Protein AF-A0A7W0NBX0-F1 (afdb_monomer_lite)

Radius of gyration: 22.66 Å; chains: 1; bounding box: 50×51×62 Å

Structure (mmCIF, N/CA/C/O backbone):
data_AF-A0A7W0NBX0-F1
#
_entry.id   AF-A0A7W0NBX0-F1
#
loop_
_atom_site.group_PDB
_atom_site.id
_atom_site.type_symbol
_atom_site.label_atom_id
_atom_site.label_alt_id
_atom_site.label_comp_id
_atom_site.label_asym_id
_atom_site.label_entity_id
_atom_site.label_seq_id
_atom_site.pdbx_PDB_ins_code
_atom_site.Cartn_x
_atom_site.Cartn_y
_atom_site.Cartn_z
_atom_site.occupancy
_atom_site.B_iso_or_equiv
_atom_site.auth_seq_id
_atom_site.auth_comp_id
_atom_site.auth_asym_id
_atom_site.auth_atom_id
_atom_site.pdbx_PDB_model_num
ATOM 1 N N . PHE A 1 1 ? 14.759 -29.354 -23.805 1.00 87.62 1 PHE A N 1
ATOM 2 C CA . PHE A 1 1 ? 13.378 -29.493 -23.300 1.00 87.62 1 PHE A CA 1
ATOM 3 C C . PHE A 1 1 ? 13.356 -29.644 -21.780 1.00 87.62 1 PHE A C 1
ATOM 5 O O . PHE A 1 1 ? 12.893 -28.724 -21.128 1.00 87.62 1 PHE A O 1
ATOM 12 N N . ILE A 1 2 ? 13.974 -30.691 -21.209 1.00 95.44 2 ILE A N 1
ATOM 13 C CA . ILE A 1 2 ? 13.990 -30.960 -19.751 1.00 95.44 2 ILE A CA 1
ATOM 14 C C . ILE A 1 2 ? 14.394 -29.740 -18.903 1.00 95.44 2 ILE A C 1
ATOM 16 O O . ILE A 1 2 ? 13.678 -29.385 -17.975 1.00 95.44 2 ILE A O 1
ATOM 20 N N . GLY A 1 3 ? 15.498 -29.061 -19.239 1.00 93.38 3 GLY A N 1
ATOM 21 C CA . GLY A 1 3 ? 15.960 -27.900 -18.464 1.00 93.38 3 GLY A CA 1
ATOM 22 C C . GLY A 1 3 ? 14.954 -26.742 -18.418 1.00 93.38 3 GLY A C 1
ATOM 23 O O . GLY A 1 3 ? 14.726 -26.174 -17.356 1.00 93.38 3 GLY A O 1
ATOM 24 N N . LEU A 1 4 ? 14.296 -26.439 -19.543 1.00 92.88 4 LEU A N 1
ATOM 25 C CA . LEU A 1 4 ? 13.261 -25.400 -19.600 1.00 92.88 4 LEU A CA 1
ATOM 26 C C . LEU A 1 4 ? 12.016 -25.807 -18.809 1.00 92.88 4 LEU A C 1
ATOM 28 O O . LEU A 1 4 ? 11.441 -24.976 -18.120 1.00 92.88 4 LEU A O 1
ATOM 32 N N . THR A 1 5 ? 11.633 -27.085 -18.854 1.00 96.19 5 THR A N 1
ATOM 33 C CA . THR A 1 5 ? 10.516 -27.603 -18.056 1.00 96.19 5 THR A CA 1
ATOM 34 C C . THR A 1 5 ? 10.796 -27.484 -16.558 1.00 96.19 5 THR A C 1
ATOM 36 O O . THR A 1 5 ? 9.936 -27.022 -15.816 1.00 96.19 5 THR A O 1
ATOM 39 N N . LEU A 1 6 ? 12.002 -27.846 -16.106 1.00 94.56 6 LEU A N 1
ATOM 40 C CA . LEU A 1 6 ? 12.392 -27.700 -14.699 1.00 94.56 6 LEU A CA 1
ATOM 41 C C . LEU A 1 6 ? 12.396 -26.231 -14.264 1.00 94.56 6 LEU A C 1
ATOM 43 O O . LEU A 1 6 ? 11.883 -25.911 -13.193 1.00 94.56 6 LEU A O 1
ATOM 47 N N . LEU A 1 7 ? 12.914 -25.337 -15.112 1.00 89.62 7 LEU A N 1
ATOM 48 C CA . LEU A 1 7 ? 12.879 -23.898 -14.865 1.00 89.62 7 LEU A CA 1
ATOM 49 C C . LEU A 1 7 ? 11.437 -23.382 -14.767 1.00 89.62 7 LEU A C 1
ATOM 51 O O . LEU A 1 7 ? 11.115 -22.640 -13.845 1.00 89.62 7 LEU A O 1
ATOM 55 N N . GLN A 1 8 ? 10.557 -23.806 -15.673 1.00 92.12 8 GLN A N 1
ATOM 56 C CA . GLN A 1 8 ? 9.151 -23.417 -15.663 1.00 92.12 8 GLN A CA 1
ATOM 57 C C . GLN A 1 8 ? 8.444 -23.878 -14.386 1.00 92.12 8 GLN A C 1
ATOM 59 O O . GLN A 1 8 ? 7.753 -23.078 -13.764 1.00 92.12 8 GLN A O 1
ATOM 64 N N . VAL A 1 9 ? 8.633 -25.135 -13.968 1.00 94.19 9 VAL A N 1
ATOM 65 C CA . VAL A 1 9 ? 8.055 -25.652 -12.716 1.00 94.19 9 VAL A CA 1
ATOM 66 C C . VAL A 1 9 ? 8.587 -24.876 -11.513 1.00 94.19 9 VAL A C 1
ATOM 68 O O . VAL A 1 9 ? 7.804 -24.497 -10.647 1.00 94.19 9 VAL A O 1
ATOM 71 N N . HIS A 1 10 ? 9.891 -24.587 -11.478 1.00 89.31 10 HIS A N 1
ATOM 72 C CA . HIS A 1 10 ? 10.493 -23.786 -10.415 1.00 89.31 10 HIS A CA 1
ATOM 73 C C . HIS A 1 10 ? 9.856 -22.394 -10.323 1.00 89.31 10 HIS A C 1
ATOM 75 O O . HIS A 1 10 ? 9.417 -21.993 -9.248 1.00 89.31 10 HIS A O 1
ATOM 81 N N . MET A 1 11 ? 9.751 -21.680 -11.448 1.00 89.12 11 MET A N 1
ATOM 82 C CA . MET A 1 11 ? 9.159 -20.339 -11.478 1.00 89.12 11 MET A CA 1
ATOM 83 C C . MET A 1 11 ? 7.669 -20.366 -11.128 1.00 89.12 11 MET A C 1
ATOM 85 O O . MET A 1 11 ? 7.229 -19.588 -10.287 1.00 89.12 11 MET A O 1
ATOM 89 N N . ALA A 1 12 ? 6.905 -21.299 -11.702 1.00 90.75 12 ALA A N 1
ATOM 90 C CA . ALA A 1 12 ? 5.477 -21.438 -11.430 1.00 90.75 12 ALA A CA 1
ATOM 91 C C . ALA A 1 12 ? 5.201 -21.732 -9.949 1.00 90.75 12 ALA A C 1
ATOM 93 O O . ALA A 1 12 ? 4.281 -21.153 -9.371 1.00 90.75 12 ALA A O 1
ATOM 94 N N . TRP A 1 13 ? 6.014 -22.588 -9.322 1.00 91.94 13 TRP A N 1
ATOM 95 C CA . TRP A 1 13 ? 5.884 -22.895 -7.902 1.00 91.94 13 TRP A CA 1
ATOM 96 C C . TRP A 1 13 ? 6.125 -21.662 -7.027 1.00 91.94 13 TRP A C 1
ATOM 98 O O . TRP A 1 13 ? 5.324 -21.379 -6.139 1.00 91.94 13 TRP A O 1
ATOM 108 N N . ARG A 1 14 ? 7.198 -20.901 -7.285 1.00 89.25 14 ARG A N 1
ATOM 109 C CA . ARG A 1 14 ? 7.505 -19.692 -6.504 1.00 89.25 14 ARG A CA 1
ATOM 110 C C . ARG A 1 14 ? 6.386 -18.659 -6.591 1.00 89.25 14 ARG A C 1
ATOM 112 O O . ARG A 1 14 ? 5.881 -18.243 -5.554 1.00 89.25 14 ARG A O 1
ATOM 119 N N . VAL A 1 15 ? 5.969 -18.312 -7.809 1.00 88.31 15 VAL A N 1
ATOM 120 C CA . VAL A 1 15 ? 4.937 -17.288 -8.042 1.00 88.31 15 VAL A CA 1
ATOM 121 C C . VAL A 1 15 ? 3.600 -17.692 -7.433 1.00 88.31 15 VAL A C 1
ATOM 123 O O . VAL A 1 15 ? 2.911 -16.854 -6.869 1.00 88.31 15 VAL A O 1
ATOM 126 N N . SER A 1 16 ? 3.238 -18.973 -7.505 1.00 89.81 16 SER A N 1
ATOM 127 C CA . SER A 1 16 ? 1.924 -19.425 -7.033 1.00 89.81 16 SER A CA 1
ATOM 128 C C . SER A 1 16 ? 1.864 -19.650 -5.521 1.00 89.81 16 SER A C 1
ATOM 130 O O . SER A 1 16 ? 0.803 -19.469 -4.934 1.00 89.81 16 SER A O 1
ATOM 132 N N . TYR A 1 17 ? 2.967 -20.078 -4.891 1.00 89.25 17 TYR A N 1
ATOM 133 C CA . TYR A 1 17 ? 2.936 -20.587 -3.511 1.00 89.25 17 TYR A CA 1
ATOM 134 C C . TYR A 1 17 ? 3.857 -19.870 -2.525 1.00 89.25 17 TYR A C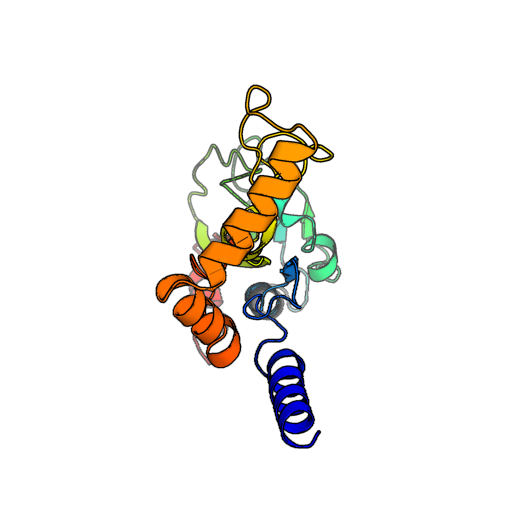 1
ATOM 136 O O . TYR A 1 17 ? 3.618 -19.965 -1.326 1.00 89.25 17 TYR A O 1
ATOM 144 N N . LEU A 1 18 ? 4.919 -19.204 -2.986 1.00 87.81 18 LEU A N 1
ATOM 145 C CA . LEU A 1 18 ? 5.880 -18.541 -2.094 1.00 87.81 18 LEU A CA 1
ATOM 146 C C . LEU A 1 18 ? 5.760 -17.020 -2.122 1.00 87.81 18 LEU A C 1
ATOM 148 O O . LEU A 1 18 ? 5.995 -16.380 -1.105 1.00 87.81 18 LEU A O 1
ATOM 152 N N . GLU A 1 19 ? 5.460 -16.450 -3.288 1.00 85.88 19 GLU A N 1
ATOM 153 C CA . GLU A 1 19 ? 5.568 -15.007 -3.541 1.00 85.88 19 GLU A CA 1
ATOM 154 C C . GLU A 1 19 ? 4.276 -14.415 -4.128 1.00 85.88 19 GLU A C 1
ATOM 156 O O . GLU A 1 19 ? 4.294 -13.286 -4.600 1.00 85.88 19 GLU A O 1
ATOM 161 N N . GLY A 1 20 ? 3.158 -15.151 -4.084 1.00 82.44 20 GLY A N 1
ATOM 162 C CA . GLY A 1 20 ? 1.881 -14.791 -4.724 1.00 82.44 20 GLY A CA 1
ATOM 163 C C . GLY A 1 20 ? 1.207 -13.511 -4.212 1.00 82.44 20 GLY A C 1
ATOM 164 O O . GLY A 1 20 ? 0.271 -13.010 -4.831 1.00 82.44 20 GLY A O 1
ATOM 165 N N . ASP A 1 21 ? 1.681 -12.979 -3.093 1.00 82.38 21 ASP A N 1
ATOM 166 C CA . ASP A 1 21 ? 1.148 -11.826 -2.368 1.00 82.38 21 ASP A CA 1
ATOM 167 C C . ASP A 1 21 ? 2.121 -10.628 -2.332 1.00 82.38 21 ASP A C 1
ATOM 169 O O . ASP A 1 21 ? 1.812 -9.581 -1.760 1.00 82.38 21 ASP A O 1
ATOM 173 N N . THR A 1 22 ? 3.288 -10.740 -2.976 1.00 82.44 22 THR A N 1
ATOM 174 C CA . THR A 1 22 ? 4.276 -9.655 -3.085 1.00 82.44 22 THR A CA 1
ATOM 175 C C . THR A 1 22 ? 4.678 -9.435 -4.541 1.00 82.44 22 THR A C 1
ATOM 177 O O . THR A 1 22 ? 4.810 -10.383 -5.307 1.00 82.44 22 THR A O 1
ATOM 180 N N . ALA A 1 23 ? 4.944 -8.190 -4.947 1.00 83.12 23 ALA A N 1
ATOM 181 C CA . ALA A 1 23 ? 5.358 -7.880 -6.327 1.00 83.12 23 ALA A CA 1
ATOM 182 C C . ALA A 1 23 ? 6.838 -8.223 -6.610 1.00 83.12 23 ALA A C 1
ATOM 184 O O . ALA A 1 23 ? 7.527 -7.488 -7.312 1.00 83.12 23 ALA A O 1
ATOM 185 N N . ARG A 1 24 ? 7.367 -9.308 -6.021 1.00 84.12 24 ARG A N 1
ATOM 186 C CA . ARG A 1 24 ? 8.737 -9.796 -6.281 1.00 84.12 24 ARG A CA 1
ATOM 187 C C . ARG A 1 24 ? 8.870 -10.420 -7.664 1.00 84.12 24 ARG A C 1
ATOM 189 O O . ARG A 1 24 ? 9.947 -10.380 -8.255 1.00 84.12 24 ARG A O 1
ATOM 196 N N . ASP A 1 25 ? 7.783 -10.987 -8.174 1.00 83.94 25 ASP A N 1
ATOM 197 C CA . ASP A 1 25 ? 7.697 -11.472 -9.543 1.00 83.94 25 ASP A CA 1
ATOM 198 C C . ASP A 1 25 ? 6.862 -10.509 -10.394 1.00 83.94 25 ASP A C 1
ATOM 200 O O . ASP A 1 25 ? 5.810 -10.040 -9.967 1.00 83.94 25 ASP A O 1
ATOM 204 N N . MET A 1 26 ? 7.326 -10.236 -11.615 1.00 80.31 26 MET A N 1
ATOM 205 C CA . MET A 1 26 ? 6.683 -9.298 -12.542 1.00 80.31 26 MET A CA 1
ATOM 206 C C . MET A 1 26 ? 5.334 -9.803 -13.076 1.00 80.31 26 MET A C 1
ATOM 208 O O . MET A 1 26 ? 4.606 -9.044 -13.705 1.00 80.31 26 MET A O 1
ATOM 212 N N . LEU A 1 27 ? 4.987 -11.075 -12.849 1.00 83.06 27 LEU A N 1
ATOM 213 C CA . LEU A 1 27 ? 3.642 -11.585 -13.126 1.00 83.06 27 LEU A CA 1
ATOM 214 C C . LEU A 1 27 ? 2.584 -11.043 -12.151 1.00 83.06 27 LEU A C 1
ATOM 216 O O . LEU A 1 27 ? 1.391 -11.147 -12.433 1.00 83.06 27 LEU A O 1
ATOM 220 N N . ILE A 1 28 ? 3.003 -10.481 -11.015 1.00 82.25 28 ILE A N 1
ATOM 221 C CA . ILE A 1 28 ? 2.118 -9.962 -9.974 1.00 82.25 28 ILE A CA 1
ATOM 222 C C . ILE A 1 28 ? 2.123 -8.440 -10.052 1.00 82.25 28 ILE A C 1
ATOM 224 O O . ILE A 1 28 ? 3.037 -7.779 -9.564 1.00 82.25 28 ILE A O 1
ATOM 228 N N . TYR A 1 29 ? 1.065 -7.895 -10.645 1.00 79.25 29 TYR A N 1
ATOM 229 C CA . TYR A 1 29 ? 0.879 -6.458 -10.788 1.00 79.25 29 TYR A CA 1
ATOM 230 C C . TYR A 1 29 ? -0.122 -5.925 -9.768 1.00 79.25 29 TYR A C 1
ATOM 232 O O . TYR A 1 29 ? -1.259 -6.398 -9.706 1.00 79.25 29 TYR A O 1
ATOM 240 N N . ASN A 1 30 ? 0.275 -4.891 -9.023 1.00 78.62 30 ASN A N 1
ATOM 241 C CA . ASN A 1 30 ? -0.629 -4.060 -8.222 1.00 78.62 30 ASN A CA 1
ATOM 242 C C . ASN A 1 30 ? -1.535 -4.853 -7.255 1.00 78.62 30 ASN A C 1
ATOM 244 O O . ASN A 1 30 ? -2.711 -4.525 -7.070 1.00 78.62 30 ASN A O 1
ATOM 248 N N . THR A 1 31 ? -0.996 -5.924 -6.665 1.00 83.06 31 THR A N 1
ATOM 249 C CA . THR A 1 31 ? -1.761 -6.845 -5.815 1.00 83.06 31 THR A CA 1
ATOM 250 C C . THR A 1 31 ? -1.876 -6.327 -4.386 1.00 83.06 31 THR A C 1
ATOM 252 O O . THR A 1 31 ? -0.975 -5.646 -3.890 1.00 83.06 31 THR A O 1
ATOM 255 N N . THR A 1 32 ? -2.974 -6.668 -3.709 1.00 86.88 32 THR A N 1
ATOM 256 C CA . THR A 1 32 ? -3.150 -6.368 -2.283 1.00 86.88 32 THR A CA 1
ATOM 257 C C . THR A 1 32 ? -2.080 -7.078 -1.459 1.00 86.88 32 THR A C 1
ATOM 259 O O . THR A 1 32 ? -1.848 -8.270 -1.633 1.00 86.88 32 THR A O 1
ATOM 262 N N . SER A 1 33 ? -1.431 -6.342 -0.564 1.00 90.50 33 SER A N 1
ATOM 263 C CA . SER A 1 33 ? -0.364 -6.874 0.282 1.00 90.50 33 SER A CA 1
ATOM 264 C C . SER A 1 33 ? -0.895 -7.819 1.385 1.00 90.50 33 SER A C 1
ATOM 266 O O . SER A 1 33 ? -2.077 -7.762 1.756 1.00 90.50 33 SER A O 1
ATOM 268 N N . PRO A 1 34 ? -0.009 -8.616 2.011 1.00 90.81 34 PRO A N 1
ATOM 269 C CA . PRO A 1 34 ? -0.342 -9.391 3.211 1.00 90.81 34 PRO A CA 1
ATOM 270 C C . PRO A 1 34 ? -0.779 -8.506 4.384 1.00 90.81 34 PRO A C 1
ATOM 272 O O . PRO A 1 34 ? -1.642 -8.898 5.169 1.00 90.81 34 PRO A O 1
ATOM 275 N N . ASP A 1 35 ? -0.237 -7.288 4.460 1.00 92.94 35 ASP A N 1
ATOM 276 C CA . ASP A 1 35 ? -0.530 -6.288 5.488 1.00 92.94 35 ASP A CA 1
ATOM 277 C C . ASP A 1 35 ? -2.025 -5.963 5.587 1.00 92.94 35 ASP A C 1
ATOM 279 O O . ASP A 1 35 ? -2.534 -5.777 6.689 1.00 92.94 35 ASP A O 1
ATOM 283 N N . VAL A 1 36 ? -2.750 -5.928 4.463 1.00 93.81 36 VAL A N 1
ATOM 284 C CA . VAL A 1 36 ? -4.207 -5.705 4.473 1.00 93.81 36 VAL A CA 1
ATOM 285 C C . VAL A 1 36 ? -4.935 -6.893 5.097 1.00 93.81 36 VAL A C 1
ATOM 287 O O . VAL A 1 36 ? -5.862 -6.701 5.879 1.00 93.81 36 VAL A O 1
ATOM 290 N N . THR A 1 37 ? -4.508 -8.123 4.804 1.00 92.75 37 THR A N 1
ATOM 291 C CA . THR A 1 37 ? -5.117 -9.326 5.397 1.00 92.75 37 THR A CA 1
ATOM 292 C C . THR A 1 37 ? -4.858 -9.383 6.902 1.00 92.75 37 THR A C 1
ATOM 294 O O . THR A 1 37 ? -5.786 -9.645 7.668 1.00 92.75 37 THR A O 1
ATOM 297 N N . GLN A 1 38 ? -3.630 -9.069 7.330 1.00 94.31 38 GLN A N 1
ATOM 298 C CA . GLN A 1 38 ? -3.281 -8.957 8.746 1.00 94.31 38 GLN A CA 1
ATOM 299 C C . GLN A 1 38 ? -4.117 -7.874 9.434 1.00 94.31 38 GLN A C 1
ATOM 301 O O . GLN A 1 38 ? -4.755 -8.155 10.443 1.00 94.31 38 GLN A O 1
ATOM 306 N N . LEU A 1 39 ? -4.187 -6.668 8.857 1.00 95.81 39 LEU A N 1
ATOM 307 C CA . LEU A 1 39 ? -4.990 -5.574 9.401 1.00 95.81 39 LEU A CA 1
ATOM 308 C C . LEU A 1 39 ? -6.454 -5.991 9.576 1.00 95.81 39 LEU A C 1
ATOM 310 O O . LEU A 1 39 ? -7.054 -5.735 10.613 1.00 95.81 39 LEU A O 1
ATOM 314 N N . MET A 1 40 ? -7.044 -6.661 8.587 1.00 96.50 40 MET A N 1
ATOM 315 C CA . MET A 1 40 ? -8.435 -7.105 8.678 1.00 96.50 40 MET A CA 1
ATOM 316 C C . MET A 1 40 ? -8.664 -8.162 9.764 1.00 96.50 40 MET A C 1
ATOM 318 O O . MET A 1 40 ? -9.733 -8.167 10.380 1.00 96.50 40 MET A O 1
ATOM 322 N N . SER A 1 41 ? -7.679 -9.028 10.015 1.00 96.25 41 SER A N 1
ATOM 323 C CA . SER A 1 41 ? -7.696 -9.957 11.150 1.00 96.25 41 SER A CA 1
ATOM 324 C C . SER A 1 41 ? -7.627 -9.200 12.479 1.00 96.25 41 SER A C 1
ATOM 326 O O . SER A 1 41 ? -8.490 -9.402 13.336 1.00 96.25 41 SER A O 1
ATOM 328 N N . ASP A 1 42 ? -6.668 -8.281 12.618 1.00 96.56 42 ASP A N 1
ATOM 329 C CA . ASP A 1 42 ? -6.453 -7.477 13.828 1.00 96.56 42 ASP A CA 1
ATOM 330 C C . ASP A 1 42 ? -7.704 -6.647 14.166 1.00 96.56 42 ASP A C 1
ATOM 332 O O . ASP A 1 42 ? -8.195 -6.670 15.294 1.00 96.56 42 ASP A O 1
ATOM 336 N N . LEU A 1 43 ? -8.295 -5.974 13.171 1.00 97.12 43 LEU A N 1
ATOM 337 C CA . LEU A 1 43 ? -9.530 -5.198 13.331 1.00 97.12 43 LEU A CA 1
ATOM 338 C C . LEU A 1 43 ? -10.740 -6.078 13.649 1.00 97.12 43 LEU A C 1
ATOM 340 O O . LEU A 1 43 ? -11.625 -5.663 14.398 1.00 97.12 43 LEU A O 1
ATOM 344 N N . GLY A 1 44 ? -10.797 -7.289 13.089 1.00 97.38 44 GLY A N 1
ATOM 345 C CA . GLY A 1 44 ? -11.844 -8.261 13.389 1.00 97.38 44 GLY A CA 1
ATOM 346 C C . GLY A 1 44 ? -11.819 -8.696 14.853 1.00 97.38 44 GLY A C 1
ATOM 347 O O . GLY A 1 44 ? -12.864 -8.692 15.504 1.00 97.38 44 GLY A O 1
ATOM 348 N N . GLN A 1 45 ? -10.632 -9.012 15.376 1.00 97.25 45 GLN A N 1
ATOM 349 C CA . GLN A 1 45 ? -10.443 -9.375 16.782 1.00 97.25 45 GLN A CA 1
ATOM 350 C C . GLN A 1 45 ? -10.695 -8.182 17.706 1.00 97.25 45 GLN A C 1
ATOM 352 O O . GLN A 1 45 ? -11.490 -8.295 18.635 1.00 97.25 45 GLN A O 1
ATOM 357 N N . LEU A 1 46 ? -10.132 -7.009 17.395 1.00 97.25 46 LEU A N 1
ATOM 358 C CA . LEU A 1 46 ? -10.354 -5.787 18.174 1.00 97.25 46 LEU A CA 1
ATOM 359 C C . LEU A 1 46 ? -11.849 -5.457 18.276 1.00 97.25 46 LEU A C 1
ATOM 361 O O . LEU A 1 46 ? -12.355 -5.108 19.341 1.00 97.25 46 LEU A O 1
ATOM 365 N N . SER A 1 47 ? -12.577 -5.593 17.168 1.00 97.69 47 SER A N 1
ATOM 366 C CA . SER A 1 47 ? -14.020 -5.377 17.143 1.00 97.69 47 SER A CA 1
ATOM 367 C C . SER A 1 47 ? -14.776 -6.397 17.993 1.00 97.69 47 SER A C 1
ATOM 369 O O . SER A 1 47 ? -15.711 -6.013 18.701 1.00 97.69 47 SER A O 1
ATOM 371 N N . ALA A 1 48 ? -14.384 -7.672 17.949 1.00 97.00 48 ALA A N 1
ATOM 372 C CA . ALA A 1 48 ? -15.003 -8.720 18.753 1.00 97.00 48 ALA A CA 1
ATOM 373 C C . ALA A 1 48 ? -14.810 -8.470 20.258 1.00 97.00 48 ALA A C 1
ATOM 375 O O . ALA A 1 48 ? -15.785 -8.550 21.001 1.00 97.00 48 ALA A O 1
ATOM 376 N N . GLU A 1 49 ? -13.611 -8.076 20.688 1.00 96.25 49 GLU A N 1
ATOM 377 C CA . GLU A 1 49 ? -13.313 -7.769 22.095 1.00 96.25 49 GLU A CA 1
ATOM 378 C C . GLU A 1 49 ? -14.063 -6.523 22.597 1.00 96.25 49 GLU A C 1
ATOM 380 O O . GLU A 1 49 ? -14.600 -6.509 23.703 1.00 96.25 49 GLU A O 1
ATOM 385 N N . LEU A 1 50 ? -14.159 -5.471 21.775 1.00 96.06 50 LEU A N 1
ATOM 386 C CA . LEU A 1 50 ? -14.788 -4.208 22.186 1.00 96.06 50 LEU A CA 1
ATOM 387 C C . LEU A 1 50 ? -16.314 -4.203 22.063 1.00 96.06 50 LEU A C 1
ATOM 389 O O . LEU A 1 50 ? -16.992 -3.474 22.787 1.00 96.06 50 LEU A O 1
ATOM 393 N N . THR A 1 51 ? -16.865 -4.950 21.106 1.00 96.12 51 THR A N 1
ATOM 394 C CA . THR A 1 51 ? -18.287 -4.842 20.733 1.00 96.12 51 THR A CA 1
ATOM 395 C C . THR A 1 51 ? -19.034 -6.171 20.700 1.00 96.12 51 THR A C 1
ATOM 397 O O . THR A 1 51 ? -20.251 -6.173 20.527 1.00 96.12 51 THR A O 1
ATOM 400 N N . GLY A 1 52 ? -18.340 -7.304 20.847 1.00 94.38 52 GLY A N 1
ATOM 401 C CA . GLY A 1 52 ? -18.922 -8.641 20.704 1.00 94.38 52 GLY A CA 1
ATOM 402 C C . GLY A 1 52 ? -19.234 -9.047 19.256 1.00 94.38 52 GLY A C 1
ATOM 403 O O . GLY A 1 52 ? -19.864 -10.079 19.037 1.00 94.38 52 GLY A O 1
ATOM 404 N N . GLY A 1 53 ? -18.826 -8.253 18.259 1.00 94.88 53 GLY A N 1
ATOM 405 C CA . GLY A 1 53 ? -19.126 -8.483 16.841 1.00 94.88 53 GLY A CA 1
ATOM 406 C C . GLY A 1 53 ? -18.320 -7.575 15.909 1.00 94.88 53 GLY A C 1
ATOM 407 O O . GLY A 1 53 ? -17.254 -7.099 16.283 1.00 94.88 53 GLY A O 1
ATOM 408 N N . LYS A 1 54 ? -18.813 -7.310 14.690 1.00 96.00 54 LYS A N 1
ATOM 409 C CA . LYS A 1 54 ? -18.184 -6.402 13.699 1.00 96.00 54 LYS A CA 1
ATOM 410 C C . LYS A 1 54 ? -18.765 -4.979 13.754 1.00 96.00 54 LYS A C 1
ATOM 412 O O . LYS A 1 54 ? -19.089 -4.377 12.733 1.00 96.00 54 LYS A O 1
ATOM 417 N N . GLU A 1 55 ? -18.929 -4.457 14.966 1.00 96.69 55 GLU A N 1
ATOM 418 C CA . GLU A 1 55 ? -19.547 -3.154 15.230 1.00 96.69 55 GLU A CA 1
ATOM 419 C C . GLU A 1 55 ? -18.515 -2.064 15.575 1.00 96.69 55 GLU A C 1
ATOM 421 O O . GLU A 1 55 ? -18.902 -0.970 15.979 1.00 96.69 55 GLU A O 1
ATOM 426 N N . LEU A 1 56 ? -17.209 -2.328 15.448 1.00 96.00 56 LEU A N 1
ATOM 427 C CA . LEU A 1 56 ? -16.178 -1.303 15.608 1.00 96.00 56 LEU A CA 1
ATOM 428 C C . LEU A 1 56 ? -16.350 -0.205 14.554 1.00 96.00 56 LEU A C 1
ATOM 430 O O . LEU A 1 56 ? -16.474 -0.483 13.359 1.00 96.00 56 LEU A O 1
ATOM 434 N N . GLU A 1 57 ? -16.337 1.049 14.997 1.00 94.69 57 GLU A N 1
ATOM 435 C CA . GLU A 1 57 ? -16.319 2.180 14.081 1.00 94.69 57 GLU A CA 1
ATOM 436 C C . GLU A 1 57 ? -14.922 2.332 13.471 1.00 94.69 57 GLU A C 1
ATOM 438 O O . GLU A 1 57 ? -13.927 2.473 14.182 1.00 94.69 57 GLU A O 1
ATOM 443 N N . ILE A 1 58 ? -14.866 2.279 12.140 1.00 94.31 58 ILE A N 1
ATOM 444 C CA . ILE A 1 58 ? -13.629 2.365 11.361 1.00 94.31 58 ILE A CA 1
ATOM 445 C C . ILE A 1 58 ? -13.836 3.404 10.274 1.00 94.31 58 ILE A C 1
ATOM 447 O O . ILE A 1 58 ? -14.732 3.266 9.433 1.00 94.31 58 ILE A O 1
ATOM 451 N N . MET A 1 59 ? -12.998 4.433 10.274 1.00 91.44 59 MET A N 1
ATOM 452 C CA . MET A 1 59 ? -13.034 5.468 9.248 1.00 91.44 59 MET A CA 1
ATOM 453 C C . MET A 1 59 ? -11.958 5.240 8.197 1.00 91.44 59 MET A C 1
ATOM 455 O O . MET A 1 59 ? -10.862 4.813 8.539 1.00 91.44 59 MET A O 1
ATOM 459 N N . TYR A 1 60 ? -12.253 5.528 6.930 1.00 90.75 60 TYR A N 1
ATOM 460 C CA . TYR A 1 60 ? -11.271 5.435 5.847 1.00 90.75 60 TYR A CA 1
ATOM 461 C C . TYR A 1 60 ? -11.443 6.534 4.793 1.00 90.75 60 TYR A C 1
ATOM 463 O O . TYR A 1 60 ? -12.562 7.000 4.544 1.00 90.75 60 TYR A O 1
ATOM 471 N N . ASP A 1 61 ? -10.326 6.952 4.198 1.00 87.31 61 ASP A N 1
ATOM 472 C CA . ASP A 1 61 ? -10.258 8.084 3.269 1.00 87.31 61 ASP A CA 1
ATOM 473 C C . ASP A 1 61 ? -10.504 7.707 1.792 1.00 87.31 61 ASP A C 1
ATOM 475 O O . ASP A 1 61 ? -10.741 6.551 1.432 1.00 87.31 61 ASP A O 1
ATOM 479 N N . SER A 1 62 ? -10.438 8.703 0.904 1.00 84.94 62 SER A N 1
ATOM 480 C CA . SER A 1 62 ? -10.538 8.528 -0.553 1.00 84.94 62 SER A CA 1
ATOM 481 C C . SER A 1 62 ? -9.389 7.726 -1.163 1.00 84.94 62 SER A C 1
ATOM 483 O O . SER A 1 62 ? -9.656 6.902 -2.040 1.00 84.94 62 SER A O 1
ATOM 485 N N . CYS A 1 63 ? -8.154 7.883 -0.685 1.00 84.06 63 CYS A N 1
ATOM 486 C CA . CYS A 1 63 ? -6.989 7.158 -1.208 1.00 84.06 63 CYS A CA 1
ATOM 487 C C . CYS A 1 63 ? -6.984 5.669 -0.847 1.00 84.06 63 CYS A C 1
ATOM 489 O O . CYS A 1 63 ? -6.457 4.849 -1.593 1.00 84.06 63 CYS A O 1
ATOM 491 N N . THR A 1 64 ? -7.582 5.306 0.285 1.00 87.94 64 THR A N 1
ATOM 492 C CA . THR A 1 64 ? -7.686 3.919 0.759 1.00 87.94 64 THR A CA 1
ATOM 493 C C . THR A 1 64 ? -9.061 3.305 0.484 1.00 87.94 64 THR A C 1
ATOM 495 O O . THR A 1 64 ? -9.252 2.105 0.689 1.00 87.94 64 THR A O 1
ATOM 498 N N . SER A 1 65 ? -10.010 4.096 -0.038 1.00 89.06 65 SER A N 1
ATOM 499 C CA . SER A 1 65 ? -11.400 3.699 -0.312 1.00 89.06 65 SER A CA 1
ATOM 500 C C . SER A 1 65 ? -11.525 2.367 -1.044 1.00 89.06 65 SER A C 1
ATOM 502 O O . SER A 1 65 ? -12.314 1.511 -0.641 1.00 89.06 65 SER A O 1
ATOM 504 N N . TRP A 1 66 ? -10.703 2.145 -2.067 1.00 88.19 66 TRP A N 1
ATOM 505 C CA . TRP A 1 66 ? -10.487 0.826 -2.636 1.00 88.19 66 TRP A CA 1
ATOM 506 C C . TRP A 1 66 ? -9.102 0.316 -2.215 1.00 88.19 66 TRP A C 1
ATOM 508 O O . TRP A 1 66 ? -8.110 0.991 -2.481 1.00 88.19 66 TRP A O 1
ATOM 518 N N . PRO A 1 67 ? -8.996 -0.863 -1.577 1.00 90.88 67 PRO A N 1
ATOM 519 C CA . PRO A 1 67 ? -10.024 -1.893 -1.441 1.00 90.88 67 PRO A CA 1
ATOM 520 C C . PRO A 1 67 ? -10.816 -1.856 -0.116 1.00 90.88 67 PRO A C 1
ATOM 522 O O . PRO A 1 67 ? -11.596 -2.779 0.134 1.00 90.88 67 PRO A O 1
ATOM 525 N N . MET A 1 68 ? -10.652 -0.840 0.744 1.00 93.31 68 MET A N 1
ATOM 526 C CA . MET A 1 68 ? -11.241 -0.847 2.099 1.00 93.31 68 MET A CA 1
ATOM 527 C C . MET A 1 68 ? -12.770 -0.946 2.109 1.00 93.31 68 MET A C 1
ATOM 529 O O . MET A 1 68 ? -13.331 -1.622 2.968 1.00 93.31 68 MET A O 1
ATOM 533 N N . GLN A 1 69 ? -13.456 -0.401 1.103 1.00 93.19 69 GLN A N 1
ATOM 534 C CA . GLN A 1 69 ? -14.896 -0.581 0.895 1.00 93.19 69 GLN A CA 1
ATOM 535 C C . GLN A 1 69 ? -15.309 -2.065 0.880 1.00 93.19 69 GLN A C 1
ATOM 537 O O . GLN A 1 69 ? -16.358 -2.430 1.417 1.00 93.19 69 GLN A O 1
ATOM 542 N N . TRP A 1 70 ? -14.501 -2.922 0.247 1.00 94.69 70 TRP A N 1
ATOM 543 C CA . TRP A 1 70 ? -14.768 -4.353 0.141 1.00 94.69 70 TRP A CA 1
ATOM 544 C C . TRP A 1 70 ? -14.379 -5.098 1.415 1.00 94.69 70 TRP A C 1
ATOM 546 O O . TRP A 1 70 ? -15.179 -5.885 1.922 1.00 94.69 70 TRP A O 1
ATOM 556 N N . TYR A 1 71 ? -13.183 -4.836 1.944 1.00 95.75 71 TYR A N 1
ATOM 557 C CA . TYR A 1 71 ? -12.672 -5.529 3.127 1.00 95.75 71 TYR A CA 1
ATOM 558 C C . TYR A 1 71 ? -13.467 -5.190 4.394 1.00 95.75 71 TYR A C 1
ATOM 560 O O . TYR A 1 71 ? -13.788 -6.077 5.182 1.00 95.75 71 TYR A O 1
ATOM 568 N N . LEU A 1 72 ? -13.899 -3.937 4.547 1.00 96.75 72 LEU A N 1
ATOM 569 C CA . LEU A 1 72 ? -14.731 -3.495 5.666 1.00 96.75 72 LEU A CA 1
ATOM 570 C C . LEU A 1 72 ? -16.231 -3.774 5.442 1.00 96.75 72 LEU A C 1
ATOM 572 O O . LEU A 1 72 ? -17.067 -3.297 6.210 1.00 96.75 72 LEU A O 1
ATOM 576 N N . ARG A 1 73 ? -16.633 -4.521 4.399 1.00 96.19 73 ARG A N 1
ATOM 577 C CA . ARG A 1 73 ? -18.056 -4.716 4.044 1.00 96.19 73 ARG A CA 1
ATOM 578 C C . ARG A 1 73 ? -18.903 -5.229 5.208 1.00 96.19 73 ARG A C 1
ATOM 580 O O . ARG A 1 73 ? -20.018 -4.739 5.370 1.00 96.19 73 ARG A O 1
ATOM 587 N N . ASP A 1 74 ? -18.353 -6.115 6.031 1.00 96.69 74 ASP A N 1
ATOM 588 C CA . ASP A 1 74 ? -19.068 -6.705 7.167 1.00 96.69 74 ASP A CA 1
ATOM 589 C C . ASP A 1 74 ? -19.049 -5.835 8.435 1.00 96.69 74 ASP A C 1
ATOM 591 O O . ASP A 1 74 ? -19.732 -6.163 9.399 1.00 96.69 74 ASP A O 1
ATOM 595 N N . PHE A 1 75 ? -18.274 -4.745 8.458 1.00 97.38 75 PHE A N 1
ATOM 596 C CA . PHE A 1 75 ? -18.312 -3.775 9.550 1.00 97.38 75 PHE A CA 1
ATOM 597 C C . PHE A 1 75 ? -19.499 -2.836 9.345 1.00 97.38 75 PHE A C 1
ATOM 599 O O . PHE A 1 75 ? -19.564 -2.092 8.356 1.00 97.38 75 PHE A O 1
ATOM 606 N N . SER A 1 76 ? -20.453 -2.883 10.269 1.00 95.06 76 SER A N 1
ATOM 607 C CA . SER A 1 76 ? -21.704 -2.116 10.205 1.00 95.06 76 SER A CA 1
ATOM 608 C C . SER A 1 76 ? -21.474 -0.612 10.385 1.00 95.06 76 SER A C 1
ATOM 610 O O . SER A 1 76 ? -22.145 0.196 9.746 1.00 95.06 76 SER A O 1
ATOM 612 N N . ARG A 1 77 ? -20.483 -0.241 11.208 1.00 94.75 77 ARG A N 1
ATOM 613 C CA . ARG A 1 77 ? -20.129 1.140 11.565 1.00 94.75 77 ARG A CA 1
ATOM 614 C C . ARG A 1 77 ? -18.916 1.683 10.802 1.00 94.75 77 ARG A C 1
ATOM 616 O O . ARG A 1 77 ? -18.286 2.639 11.246 1.00 94.75 77 ARG A O 1
ATOM 623 N N . LYS A 1 78 ? -18.583 1.116 9.634 1.00 92.88 78 LYS A N 1
ATOM 624 C CA . LYS A 1 78 ? -17.565 1.711 8.750 1.00 92.88 78 LYS A CA 1
ATOM 625 C C . LYS A 1 78 ? -18.034 3.072 8.224 1.00 92.88 78 LYS A C 1
ATOM 627 O O . LYS A 1 78 ? -19.207 3.230 7.882 1.00 92.88 78 LYS A O 1
ATOM 632 N N . ARG A 1 79 ? -17.122 4.031 8.069 1.00 90.56 79 ARG A N 1
ATOM 633 C CA . ARG A 1 79 ? -17.443 5.364 7.543 1.00 90.56 79 ARG A CA 1
ATOM 634 C C . ARG A 1 79 ? -16.389 5.842 6.551 1.00 90.56 79 ARG A C 1
ATOM 636 O O . ARG A 1 79 ? -15.218 5.981 6.883 1.00 90.56 79 ARG A O 1
ATOM 643 N N . PHE A 1 80 ? -16.835 6.134 5.337 1.00 88.69 80 PHE A N 1
ATOM 644 C CA . PHE A 1 80 ? -16.020 6.810 4.337 1.00 88.69 80 PHE A CA 1
ATOM 645 C C . PHE A 1 80 ? -15.949 8.313 4.629 1.00 88.69 80 PHE A C 1
ATOM 647 O O . PHE A 1 80 ? -16.970 8.920 4.965 1.00 88.69 80 PHE A O 1
ATOM 654 N N . PHE A 1 81 ? -14.784 8.928 4.433 1.00 82.56 81 PHE A N 1
ATOM 655 C CA . PHE A 1 81 ? -14.644 10.381 4.407 1.00 82.56 81 PHE A CA 1
ATOM 656 C C . PHE A 1 81 ? -13.795 10.836 3.216 1.00 82.56 81 PHE A C 1
ATOM 658 O O . PHE A 1 81 ? -12.770 10.249 2.891 1.00 82.56 81 PHE A O 1
ATOM 665 N N . ALA A 1 82 ? -14.209 11.922 2.561 1.00 75.88 82 ALA A N 1
ATOM 666 C CA . ALA A 1 82 ? -13.435 12.513 1.466 1.00 75.88 82 ALA A CA 1
ATOM 667 C C . ALA A 1 82 ? -12.302 13.427 1.972 1.00 75.88 82 ALA A C 1
ATOM 669 O O . ALA A 1 82 ? -11.297 13.600 1.293 1.00 75.88 82 ALA A O 1
ATOM 670 N N . SER A 1 83 ? -12.476 14.026 3.154 1.00 70.38 83 SER A N 1
ATOM 671 C CA . SER A 1 83 ? -11.494 14.873 3.835 1.00 70.38 83 SER A CA 1
ATOM 672 C C . SER A 1 83 ? -11.843 14.951 5.327 1.00 70.38 83 SER A C 1
ATOM 674 O O . SER A 1 83 ? -13.026 15.021 5.671 1.00 70.38 83 SER A O 1
ATOM 676 N N . LEU A 1 84 ? -10.839 14.935 6.212 1.00 63.53 84 LEU A N 1
ATOM 677 C CA . LEU A 1 84 ? -11.016 15.287 7.625 1.00 63.53 84 LEU A CA 1
ATOM 678 C C . LEU A 1 84 ? -11.062 16.822 7.712 1.00 63.53 84 LEU A C 1
ATOM 680 O O . LEU A 1 84 ? -10.024 17.467 7.805 1.00 63.53 84 LEU A O 1
ATOM 684 N N . GLY A 1 85 ? -12.259 17.407 7.608 1.00 60.44 85 GLY A N 1
ATOM 685 C CA . GLY A 1 85 ? -12.439 18.865 7.604 1.00 60.44 85 GLY A CA 1
ATOM 686 C C . GLY A 1 85 ? -11.877 19.575 8.847 1.00 60.44 85 GLY A C 1
ATOM 687 O O . GLY A 1 85 ? -11.140 20.538 8.676 1.00 60.44 85 GLY A O 1
ATOM 688 N N . ASP A 1 86 ? -12.172 19.079 10.063 1.00 49.44 86 ASP A N 1
ATOM 689 C CA . ASP A 1 86 ? -11.906 19.784 11.341 1.00 49.44 86 ASP A CA 1
ATOM 690 C C . ASP A 1 86 ? -11.401 18.889 12.507 1.00 49.44 86 ASP A C 1
ATOM 692 O O . ASP A 1 86 ? -11.534 19.247 13.676 1.00 49.44 86 ASP A O 1
ATOM 696 N N . GLY A 1 87 ? -10.789 17.732 12.232 1.00 52.25 87 GLY A N 1
ATOM 697 C CA . GLY A 1 87 ? -10.083 16.947 13.263 1.00 52.25 87 GLY A CA 1
ATOM 698 C C . GLY A 1 87 ? -10.492 15.475 13.369 1.00 52.25 87 GLY A C 1
ATOM 699 O O . GLY A 1 87 ? -11.374 15.021 12.633 1.00 52.25 87 GLY A O 1
ATOM 700 N N . PRO A 1 88 ? -9.801 14.703 14.232 1.00 55.03 88 PRO A N 1
ATOM 701 C CA . PRO A 1 88 ? -10.001 13.268 14.344 1.00 55.03 88 PRO A CA 1
ATOM 702 C C . PRO A 1 88 ? -11.442 12.970 14.751 1.00 55.03 88 PRO A C 1
ATOM 704 O O . PRO A 1 88 ? -11.965 13.511 15.722 1.00 55.03 88 PRO A O 1
ATOM 707 N N . SER A 1 89 ? -12.086 12.067 14.022 1.00 62.91 89 SER A N 1
ATOM 708 C CA . SER A 1 89 ? -13.254 11.371 14.545 1.00 62.91 89 SER A CA 1
ATOM 709 C C . SER A 1 89 ? -12.893 10.713 15.873 1.00 62.91 89 SER A C 1
ATOM 711 O O . SER A 1 89 ? -11.803 10.164 15.973 1.00 62.91 89 SER A O 1
ATOM 713 N N . ASP A 1 90 ? -13.800 10.648 16.846 1.00 79.88 90 ASP A N 1
ATOM 714 C CA . ASP A 1 90 ? -13.677 9.756 18.022 1.00 79.88 90 ASP A CA 1
ATOM 715 C C . ASP A 1 90 ? -13.778 8.255 17.638 1.00 79.88 90 ASP A C 1
ATOM 717 O O . ASP A 1 90 ? -14.157 7.391 18.425 1.00 79.88 90 ASP A O 1
ATOM 721 N N . ALA A 1 91 ? -13.486 7.933 16.377 1.00 89.69 91 ALA A N 1
ATOM 722 C CA . ALA A 1 91 ? -13.502 6.585 15.859 1.00 89.69 91 ALA A CA 1
ATOM 723 C C . ALA A 1 91 ? -12.286 5.824 16.403 1.00 89.69 91 ALA A C 1
ATOM 725 O O . ALA A 1 91 ? -11.163 6.282 16.219 1.00 89.69 91 ALA A O 1
ATOM 726 N N . PRO A 1 92 ? -12.471 4.630 16.983 1.00 93.44 92 PRO A N 1
ATOM 727 C CA . PRO A 1 92 ? -11.385 3.770 17.452 1.00 93.44 92 PRO A CA 1
ATOM 728 C C . PRO A 1 92 ? -10.215 3.605 16.474 1.00 93.44 92 PRO A C 1
ATOM 730 O O . PRO A 1 92 ? -9.059 3.533 16.899 1.00 93.44 92 PRO A O 1
ATOM 733 N N . VAL A 1 93 ? -10.525 3.534 15.173 1.00 94.06 93 VAL A N 1
ATOM 734 C CA . VAL A 1 93 ? -9.549 3.336 14.102 1.00 94.06 93 VAL A CA 1
ATOM 735 C C . VAL A 1 93 ? -9.846 4.252 12.915 1.00 94.06 93 VAL A C 1
ATOM 737 O O . VAL A 1 93 ? -10.979 4.319 12.430 1.00 94.06 93 VAL A O 1
ATOM 740 N N . VAL A 1 94 ? -8.801 4.900 12.397 1.00 91.00 94 VAL A N 1
ATOM 741 C CA . VAL A 1 94 ? -8.839 5.679 11.151 1.00 91.00 94 VAL A CA 1
ATOM 742 C C . VAL A 1 94 ? -7.780 5.151 10.185 1.00 91.00 94 VAL A C 1
ATOM 744 O O . VAL A 1 94 ? -6.639 4.936 10.568 1.00 91.00 94 VAL A O 1
ATOM 747 N N . ILE A 1 95 ? -8.140 4.946 8.924 1.00 91.50 95 ILE A N 1
ATOM 748 C CA . ILE A 1 95 ? -7.273 4.450 7.854 1.00 91.50 95 ILE A CA 1
ATOM 749 C C . ILE A 1 95 ? -7.128 5.566 6.816 1.00 91.50 95 ILE A C 1
ATOM 751 O O . ILE A 1 95 ? -8.122 6.033 6.265 1.00 91.50 95 ILE A O 1
ATOM 755 N N . ALA A 1 96 ? -5.913 6.030 6.547 1.00 88.06 96 ALA A N 1
ATOM 756 C CA . ALA A 1 96 ? -5.707 7.128 5.606 1.00 88.06 96 ALA A CA 1
ATOM 757 C C . ALA A 1 96 ? -4.351 7.055 4.908 1.00 88.06 96 ALA A C 1
ATOM 759 O O . ALA A 1 96 ? -3.410 6.454 5.422 1.00 88.06 96 ALA A O 1
ATOM 760 N N . ASN A 1 97 ? -4.230 7.721 3.761 1.00 84.88 97 ASN A N 1
ATOM 761 C CA . ASN A 1 97 ? -2.935 8.005 3.155 1.00 84.88 97 ASN A CA 1
ATOM 762 C C . ASN A 1 97 ? -2.618 9.507 3.255 1.00 84.88 97 ASN A C 1
ATOM 764 O O . ASN A 1 97 ? -3.158 10.329 2.506 1.00 84.88 97 ASN A O 1
ATOM 768 N N . GLU A 1 98 ? -1.712 9.854 4.174 1.00 68.56 98 GLU A N 1
ATOM 769 C CA . GLU A 1 98 ? -1.273 11.238 4.399 1.00 68.56 98 GLU A CA 1
ATOM 770 C C . GLU A 1 98 ? -0.532 11.847 3.210 1.00 68.56 98 GLU A C 1
ATOM 772 O O . GLU A 1 98 ? -0.619 13.053 2.997 1.00 68.56 98 GLU A O 1
ATOM 777 N N . SER A 1 99 ? 0.203 11.049 2.428 1.00 66.19 99 SER A N 1
ATOM 778 C CA . SER A 1 99 ? 1.045 11.600 1.364 1.00 66.19 99 SER A CA 1
ATOM 779 C C . SER A 1 99 ? 0.257 12.005 0.119 1.00 66.19 99 SER A C 1
ATOM 781 O O . SER A 1 99 ? 0.774 12.774 -0.687 1.00 66.19 99 SER A O 1
ATOM 783 N N . GLU A 1 100 ? -0.964 11.488 -0.062 1.00 62.88 100 GLU A N 1
ATOM 784 C CA . GLU A 1 100 ? -1.707 11.641 -1.320 1.00 62.88 100 GLU A CA 1
ATOM 785 C C . GLU A 1 100 ? -3.101 12.270 -1.198 1.00 62.88 100 GLU A C 1
ATOM 787 O O . GLU A 1 100 ? -3.441 13.107 -2.033 1.00 62.88 100 GLU A O 1
ATOM 792 N N . CYS A 1 101 ? -3.918 11.910 -0.199 1.00 60.22 101 CYS A N 1
ATOM 793 C CA . CYS A 1 101 ? -5.319 12.370 -0.153 1.00 60.22 101 CYS A CA 1
ATOM 794 C C . CYS A 1 101 ? -5.692 13.138 1.102 1.00 60.22 101 CYS A C 1
ATOM 796 O O . CYS A 1 101 ? -6.569 14.005 1.052 1.00 60.22 101 CYS A O 1
ATOM 798 N N . ALA A 1 102 ? -5.068 12.837 2.234 1.00 56.72 102 ALA A N 1
ATOM 799 C CA . ALA A 1 102 ? -5.416 13.507 3.462 1.00 56.72 102 ALA A CA 1
ATOM 800 C C . ALA A 1 102 ? -4.482 14.695 3.668 1.00 56.72 102 ALA A C 1
ATOM 802 O O . ALA A 1 102 ? -3.370 14.559 4.169 1.00 56.72 102 ALA A O 1
ATOM 803 N N . SER A 1 103 ? -4.994 15.903 3.428 1.00 54.97 103 SER A N 1
ATOM 804 C CA . SER A 1 103 ? -4.600 17.018 4.280 1.00 54.97 103 SER A CA 1
ATOM 805 C C . SER A 1 103 ? -5.136 16.729 5.689 1.00 54.97 103 SER A C 1
ATOM 807 O O . SER A 1 103 ? -6.097 17.356 6.134 1.00 54.97 103 SER A O 1
ATOM 809 N N . LEU A 1 104 ? -4.539 15.750 6.377 1.00 61.38 104 LEU A N 1
ATOM 810 C CA . LEU A 1 104 ? -4.594 15.551 7.823 1.00 61.38 104 LEU A CA 1
ATOM 811 C C . LEU A 1 104 ? -3.854 16.750 8.439 1.00 61.38 104 LEU A C 1
ATOM 813 O O . LEU A 1 104 ? -2.766 16.664 8.986 1.00 61.38 104 LEU A O 1
ATOM 817 N N . LYS A 1 105 ? -4.418 17.944 8.217 1.00 49.34 105 LYS A N 1
ATOM 818 C CA . LYS A 1 105 ? -3.850 19.247 8.581 1.00 49.34 105 LYS A CA 1
ATOM 819 C C . LYS A 1 105 ? -3.807 19.441 10.097 1.00 49.34 105 LYS A C 1
ATOM 821 O O . LYS A 1 105 ? -3.146 20.364 10.559 1.00 49.34 105 LYS A O 1
ATOM 826 N N . ALA A 1 106 ? -4.500 18.585 10.843 1.00 51.84 106 ALA A N 1
ATOM 827 C CA . ALA A 1 106 ? -4.493 18.528 12.290 1.00 51.84 106 ALA A CA 1
ATOM 828 C C . ALA A 1 106 ? -3.876 17.195 12.723 1.00 51.84 106 ALA A C 1
ATOM 830 O O . ALA A 1 106 ? -4.308 16.134 12.269 1.00 51.84 106 ALA A O 1
ATOM 831 N N . SER A 1 107 ? -2.871 17.276 13.592 1.00 56.09 107 SER A N 1
ATOM 832 C CA . SER A 1 107 ? -2.316 16.155 14.344 1.00 56.09 107 SER A CA 1
ATOM 833 C C . SER A 1 107 ? -3.452 15.253 14.837 1.00 56.09 107 SER A C 1
ATOM 835 O O . SER A 1 107 ? -4.388 15.731 15.479 1.00 56.09 107 SER A O 1
ATOM 837 N N . MET A 1 108 ? -3.396 13.947 14.549 1.00 74.81 108 MET A N 1
ATOM 838 C CA . MET A 1 108 ? -4.272 12.970 15.209 1.00 74.81 108 MET A CA 1
ATOM 839 C C . MET A 1 108 ? -3.827 12.812 16.671 1.00 74.81 108 MET A C 1
ATOM 841 O O . MET A 1 108 ? -3.302 11.779 17.079 1.00 74.81 108 MET A O 1
ATOM 845 N N . GLU A 1 109 ? -3.961 13.877 17.461 1.00 79.62 109 GLU A N 1
ATOM 846 C CA . GLU A 1 109 ? -3.664 13.865 18.887 1.00 79.62 109 GLU A CA 1
ATOM 847 C C . GLU A 1 109 ? -4.532 12.811 19.568 1.00 79.62 109 GLU A C 1
ATOM 849 O O . GLU A 1 109 ? -5.737 12.726 19.337 1.00 79.62 109 GLU A O 1
ATOM 854 N N . GLY A 1 110 ? -3.902 11.964 20.379 1.00 87.19 110 GLY A N 1
ATOM 855 C CA . GLY A 1 110 ? -4.580 10.810 20.963 1.00 87.19 110 GLY A CA 1
ATOM 856 C C . GLY A 1 110 ? -4.611 9.569 20.068 1.00 87.19 110 GLY A C 1
ATOM 857 O O . GLY A 1 110 ? -5.199 8.578 20.489 1.00 87.19 110 GLY A O 1
ATOM 858 N N . TYR A 1 111 ? -3.957 9.577 18.902 1.00 90.06 111 TYR A N 1
ATOM 859 C CA . TYR A 1 111 ? -3.762 8.393 18.065 1.00 90.06 111 TYR A CA 1
ATOM 860 C C . TYR A 1 111 ? -2.284 8.060 17.884 1.00 90.06 111 TYR A C 1
ATOM 862 O O . TYR A 1 111 ? -1.419 8.937 17.869 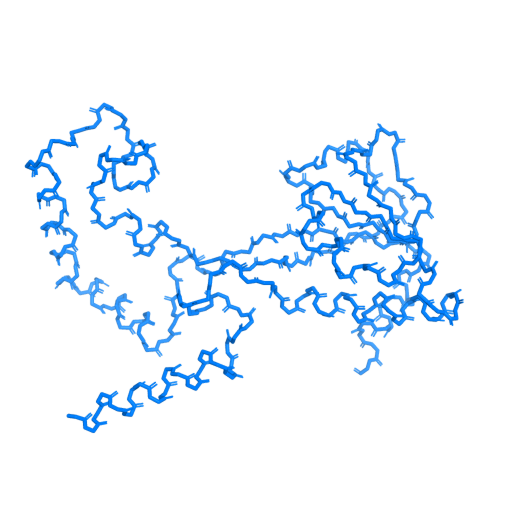1.00 90.06 111 TYR A O 1
ATOM 870 N N . THR A 1 112 ? -2.011 6.775 17.684 1.00 91.62 112 THR A N 1
ATOM 871 C CA . THR A 1 112 ? -0.696 6.270 17.298 1.00 91.62 112 THR A CA 1
ATOM 872 C C . THR A 1 112 ? -0.749 5.786 15.847 1.00 91.62 112 THR A C 1
ATOM 874 O O . THR A 1 112 ? -1.543 4.888 15.548 1.00 91.62 112 THR A O 1
ATOM 877 N N . PRO A 1 113 ? 0.064 6.364 14.939 1.00 90.44 113 PRO A N 1
ATOM 878 C CA . PRO A 1 113 ? 0.131 5.930 13.551 1.00 90.44 113 PRO A CA 1
ATOM 879 C C . PRO A 1 113 ? 0.900 4.617 13.421 1.00 90.44 113 PRO A C 1
ATOM 881 O O . PRO A 1 113 ? 1.943 4.412 14.044 1.00 90.44 113 PRO A O 1
ATOM 884 N N . GLN A 1 114 ? 0.417 3.754 12.539 1.00 90.62 114 GLN A N 1
ATOM 885 C CA . GLN A 1 114 ? 1.105 2.549 12.107 1.00 90.62 114 GLN A CA 1
ATOM 886 C C . GLN A 1 114 ? 1.062 2.466 10.585 1.00 90.62 114 GLN A C 1
ATOM 888 O O . GLN A 1 114 ? -0.013 2.510 9.988 1.00 90.62 114 GLN A O 1
ATOM 893 N N . THR A 1 115 ? 2.226 2.362 9.949 1.00 91.12 115 THR A N 1
ATOM 894 C CA . THR A 1 115 ? 2.325 2.273 8.489 1.00 91.12 115 THR A CA 1
ATOM 895 C C . THR A 1 115 ? 2.183 0.829 8.031 1.00 91.12 115 THR A C 1
ATOM 897 O O . THR A 1 115 ? 2.867 -0.062 8.530 1.00 91.12 115 THR A O 1
ATOM 900 N N . TYR A 1 116 ? 1.325 0.634 7.039 1.00 91.81 116 TYR A N 1
ATOM 901 C CA . TYR A 1 116 ? 1.095 -0.617 6.333 1.00 91.81 116 TYR A CA 1
ATOM 902 C C . TYR A 1 116 ? 1.315 -0.382 4.845 1.00 91.81 116 TYR A C 1
ATOM 904 O O . TYR A 1 116 ? 1.208 0.741 4.349 1.00 91.81 116 TYR A O 1
ATOM 912 N N . ILE A 1 117 ? 1.578 -1.444 4.101 1.00 91.38 117 ILE A N 1
ATOM 913 C CA . ILE A 1 117 ? 1.577 -1.396 2.642 1.00 91.38 117 ILE A CA 1
ATOM 914 C C . ILE A 1 117 ? 0.200 -1.818 2.158 1.00 91.38 117 ILE A C 1
ATOM 916 O O . ILE A 1 117 ? -0.299 -2.843 2.587 1.00 91.38 117 ILE A O 1
ATOM 920 N N . LEU A 1 118 ? -0.454 -1.054 1.286 1.00 90.25 118 LEU A N 1
ATOM 921 C CA . LEU A 1 118 ? -1.766 -1.412 0.727 1.00 90.25 118 LEU A CA 1
ATOM 922 C C . LEU A 1 118 ? -1.614 -2.434 -0.398 1.00 90.25 118 LEU A C 1
ATOM 924 O O . LEU A 1 118 ? -2.348 -3.417 -0.495 1.00 90.25 118 LEU A O 1
ATOM 928 N N . ARG A 1 119 ? -0.658 -2.156 -1.280 1.00 88.31 119 ARG A N 1
ATOM 929 C CA . ARG A 1 119 ? -0.380 -2.931 -2.482 1.00 88.31 119 ARG A CA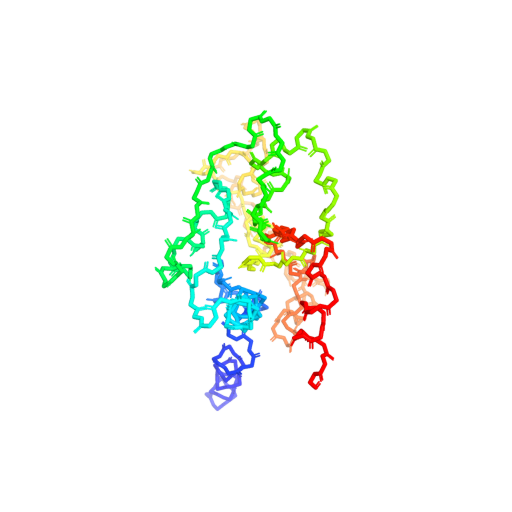 1
ATOM 930 C C . ARG A 1 119 ? 1.070 -2.772 -2.886 1.00 88.31 119 ARG A C 1
ATOM 932 O O . ARG A 1 119 ? 1.686 -1.738 -2.617 1.00 88.31 119 ARG A O 1
ATOM 939 N N . TRP A 1 120 ? 1.575 -3.794 -3.551 1.00 86.19 120 TRP A N 1
ATOM 940 C CA . TRP A 1 120 ? 2.912 -3.805 -4.121 1.00 86.19 120 TRP A CA 1
ATOM 941 C C . TRP A 1 120 ? 2.843 -3.551 -5.622 1.00 86.19 120 TRP A C 1
ATOM 943 O O . TRP A 1 120 ? 1.936 -4.047 -6.290 1.00 86.19 120 TRP A O 1
ATOM 953 N N . HIS A 1 121 ? 3.816 -2.816 -6.148 1.00 82.81 121 HIS A N 1
ATOM 954 C CA . HIS A 1 121 ? 4.027 -2.650 -7.577 1.00 82.81 121 HIS A CA 1
ATOM 955 C C . HIS A 1 121 ? 5.508 -2.868 -7.911 1.00 82.81 121 HIS A C 1
ATOM 957 O O . HIS A 1 121 ? 6.406 -2.541 -7.128 1.00 82.81 121 HIS A O 1
ATOM 963 N N . GLU A 1 122 ? 5.778 -3.451 -9.072 1.00 81.56 122 GLU A N 1
ATOM 964 C CA . GLU A 1 122 ? 7.133 -3.635 -9.568 1.00 81.56 122 GLU A CA 1
ATOM 965 C C . GLU A 1 122 ? 7.712 -2.300 -10.068 1.00 81.56 122 GLU A C 1
ATOM 967 O O . GLU A 1 122 ? 6.982 -1.498 -10.650 1.00 81.56 122 GLU A O 1
ATOM 972 N N . PRO A 1 123 ? 9.017 -2.032 -9.895 1.00 84.12 123 PRO A N 1
ATOM 973 C CA . PRO A 1 123 ? 9.656 -0.794 -10.342 1.00 84.12 123 PRO A CA 1
ATOM 974 C C . PRO A 1 123 ? 9.717 -0.687 -11.883 1.00 84.12 123 PRO A C 1
ATOM 976 O O . PRO A 1 123 ? 10.758 -0.903 -12.506 1.00 84.12 123 PRO A O 1
ATOM 979 N N . GLU A 1 124 ? 8.583 -0.357 -12.516 1.00 84.00 124 GLU A N 1
ATOM 980 C CA . GLU A 1 124 ? 8.357 -0.415 -13.970 1.00 84.00 124 GLU A CA 1
ATOM 981 C C . GLU A 1 124 ? 9.416 0.368 -14.763 1.00 84.00 124 GLU A C 1
ATOM 983 O O . GLU A 1 124 ? 9.947 -0.114 -15.767 1.00 84.00 124 GLU A O 1
ATOM 988 N N . TYR A 1 125 ? 9.760 1.575 -14.300 1.00 83.12 125 TYR A N 1
ATOM 989 C CA . TYR A 1 125 ? 10.749 2.443 -14.945 1.00 83.12 125 TYR A CA 1
ATOM 990 C C . TYR A 1 125 ? 12.158 1.883 -14.883 1.00 83.12 125 TYR A C 1
ATOM 992 O O . TYR A 1 125 ? 12.905 1.987 -15.860 1.00 83.12 125 TYR A O 1
ATOM 1000 N N . GLN A 1 126 ? 12.539 1.297 -13.750 1.00 81.75 126 GLN A N 1
ATOM 1001 C CA . GLN A 1 126 ? 13.820 0.627 -13.655 1.00 81.75 126 GLN A CA 1
ATOM 1002 C C . GLN A 1 126 ? 13.821 -0.614 -14.550 1.00 81.75 126 GLN A C 1
ATOM 1004 O O . GLN A 1 126 ? 14.828 -0.857 -15.207 1.00 81.75 126 GLN A O 1
ATOM 1009 N N . LEU A 1 127 ? 12.724 -1.377 -14.608 1.00 81.88 127 LEU A N 1
ATOM 1010 C CA . LEU A 1 127 ? 12.656 -2.688 -15.259 1.00 81.88 127 LEU A CA 1
ATOM 1011 C C . LEU A 1 127 ? 12.484 -2.646 -16.780 1.00 81.88 127 LEU A C 1
ATOM 1013 O O . LEU A 1 127 ? 13.302 -3.247 -17.474 1.00 81.88 127 LEU A O 1
ATOM 1017 N N . TYR A 1 128 ? 11.437 -1.992 -17.291 1.00 82.94 128 TYR A N 1
ATOM 1018 C CA . TYR A 1 128 ? 11.034 -2.136 -18.695 1.00 82.94 128 TYR A CA 1
ATOM 1019 C C . TYR A 1 128 ? 10.595 -0.846 -19.396 1.00 82.94 128 TYR A C 1
ATOM 1021 O O . TYR A 1 128 ? 10.793 -0.745 -20.606 1.00 82.94 128 TYR A O 1
ATOM 1029 N N . ARG A 1 129 ? 10.062 0.172 -18.702 1.00 86.31 129 ARG A N 1
ATOM 1030 C CA . ARG A 1 129 ? 9.566 1.383 -19.399 1.00 86.31 129 ARG A CA 1
ATOM 1031 C C . ARG A 1 129 ? 10.674 2.181 -20.084 1.00 86.31 129 ARG A C 1
ATOM 1033 O O . ARG A 1 129 ? 10.445 2.802 -21.114 1.00 86.31 129 ARG A O 1
ATOM 1040 N N . ASN A 1 130 ? 11.891 2.124 -19.547 1.00 86.31 130 ASN A N 1
ATOM 1041 C CA . ASN A 1 130 ? 13.062 2.797 -20.112 1.00 86.31 130 ASN A CA 1
ATOM 1042 C C . ASN A 1 130 ? 13.840 1.933 -21.119 1.00 86.31 130 ASN A C 1
ATOM 1044 O O . ASN A 1 130 ? 15.009 2.206 -21.381 1.00 86.31 130 ASN A O 1
ATOM 1048 N N . PHE A 1 131 ? 13.228 0.880 -21.669 1.00 84.56 131 PHE A N 1
ATOM 1049 C CA . PHE A 1 131 ? 13.887 0.035 -22.665 1.00 84.56 131 PHE A CA 1
ATOM 1050 C C . PHE A 1 131 ? 14.114 0.764 -23.999 1.00 84.56 131 PHE A C 1
ATOM 1052 O O . PHE A 1 131 ? 15.189 0.650 -24.583 1.00 84.56 131 PHE A O 1
ATOM 1059 N N . ALA A 1 132 ? 13.114 1.508 -24.475 1.00 89.31 132 ALA A N 1
ATOM 1060 C CA . ALA A 1 132 ? 13.149 2.207 -25.755 1.00 89.31 132 ALA A CA 1
ATOM 1061 C C . ALA A 1 132 ? 12.285 3.475 -25.720 1.00 89.31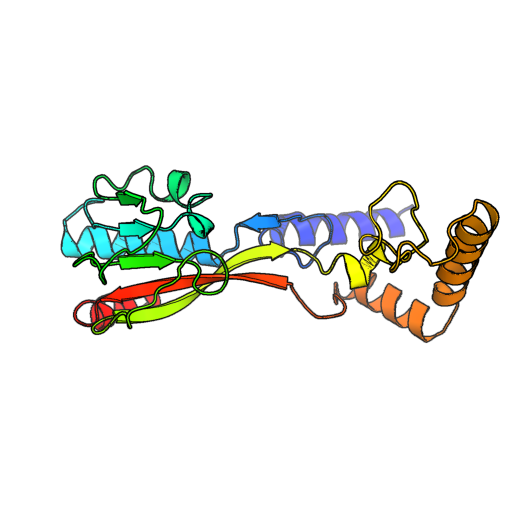 132 ALA A C 1
ATOM 1063 O O . ALA A 1 132 ? 11.484 3.683 -24.804 1.00 89.31 132 ALA A O 1
ATOM 1064 N N . ILE A 1 133 ? 12.473 4.333 -26.720 1.00 92.50 133 ILE A N 1
ATOM 1065 C CA . ILE A 1 133 ? 11.601 5.479 -26.986 1.00 92.50 133 ILE A CA 1
ATOM 1066 C C . ILE A 1 133 ? 10.259 4.939 -27.496 1.00 92.50 133 ILE A C 1
ATOM 1068 O O . ILE A 1 133 ? 10.236 4.168 -28.453 1.00 92.50 133 ILE A O 1
ATOM 1072 N N . ALA A 1 134 ? 9.164 5.372 -26.872 1.00 91.69 134 ALA A N 1
ATOM 1073 C CA . ALA A 1 134 ? 7.789 5.084 -27.284 1.00 91.69 134 ALA A CA 1
ATOM 1074 C C . ALA A 1 134 ? 7.038 6.419 -27.470 1.00 91.69 134 ALA A C 1
ATOM 1076 O O . ALA A 1 134 ? 6.551 6.970 -26.478 1.00 91.69 134 ALA A O 1
ATOM 1077 N N . PRO A 1 135 ? 7.013 6.991 -28.694 1.00 88.88 135 PRO A N 1
ATOM 1078 C CA . PRO A 1 135 ? 6.405 8.299 -28.972 1.00 88.88 135 PRO A CA 1
ATOM 1079 C C . PRO A 1 135 ? 4.874 8.311 -28.866 1.00 88.88 135 PRO A C 1
ATOM 1081 O O . PRO A 1 135 ? 4.262 9.372 -28.808 1.00 88.88 135 PRO A O 1
ATOM 1084 N N . GLU A 1 136 ? 4.245 7.138 -28.888 1.00 90.19 136 GLU A N 1
ATOM 1085 C CA . GLU A 1 136 ? 2.807 6.954 -28.696 1.00 90.19 136 GLU A CA 1
ATOM 1086 C C . GLU A 1 136 ? 2.350 7.167 -27.244 1.00 90.19 136 GLU A C 1
ATOM 1088 O O . GLU A 1 136 ? 1.151 7.287 -26.995 1.00 90.19 136 GLU A O 1
ATOM 1093 N N . LEU A 1 137 ? 3.290 7.200 -26.294 1.00 90.12 137 LEU A N 1
ATOM 1094 C CA . LEU A 1 137 ? 3.052 7.522 -24.890 1.00 90.12 137 LEU A CA 1
ATOM 1095 C C . LEU A 1 137 ? 3.471 8.966 -24.608 1.00 90.12 137 LEU A C 1
ATOM 1097 O O . LEU A 1 137 ? 4.381 9.485 -25.251 1.00 90.12 137 LEU A O 1
ATOM 1101 N N . ASP A 1 138 ? 2.869 9.594 -23.598 1.00 90.38 138 ASP A N 1
ATOM 1102 C CA . ASP A 1 138 ? 3.281 10.935 -23.179 1.00 90.38 138 ASP A CA 1
ATOM 1103 C C . ASP A 1 138 ? 4.765 10.966 -22.773 1.00 90.38 138 ASP A C 1
ATOM 1105 O O . ASP A 1 138 ? 5.295 10.025 -22.168 1.00 90.38 138 ASP A O 1
ATOM 1109 N N . ALA A 1 139 ? 5.443 12.079 -23.062 1.00 89.81 139 ALA A N 1
ATOM 1110 C CA . ALA A 1 139 ? 6.824 12.276 -22.640 1.00 89.81 139 ALA A CA 1
ATOM 1111 C C . ALA A 1 139 ? 6.964 12.107 -21.114 1.00 89.81 139 ALA A C 1
ATOM 1113 O O . ALA A 1 139 ? 6.165 12.617 -20.329 1.00 89.81 139 ALA A O 1
ATOM 1114 N N . GLY A 1 140 ? 7.987 11.362 -20.699 1.00 86.56 140 GLY A N 1
ATOM 1115 C CA . GLY A 1 140 ? 8.210 10.939 -19.317 1.00 86.56 140 GLY A CA 1
ATOM 1116 C C . GLY A 1 140 ? 7.705 9.529 -19.006 1.00 86.56 140 GLY A C 1
ATOM 1117 O O . GLY A 1 140 ? 8.069 8.990 -17.966 1.00 86.56 140 GLY A O 1
ATOM 1118 N N . GLN A 1 141 ? 6.928 8.901 -19.898 1.00 86.88 141 GLN A N 1
ATOM 1119 C CA . GLN A 1 141 ? 6.386 7.552 -19.691 1.00 86.88 141 GLN A CA 1
ATOM 1120 C C . GLN A 1 141 ? 7.232 6.415 -20.280 1.00 86.88 141 GLN A C 1
ATOM 1122 O O . GLN A 1 141 ? 6.947 5.248 -19.997 1.00 86.88 141 GLN A O 1
ATOM 1127 N N . SER A 1 142 ? 8.253 6.736 -21.075 1.00 90.81 142 SER A N 1
ATOM 1128 C CA . SER A 1 142 ? 9.208 5.790 -21.664 1.00 90.81 142 SER A CA 1
ATOM 1129 C C . SER A 1 142 ? 10.635 6.347 -21.582 1.00 90.81 142 SER A C 1
ATOM 1131 O O . SER A 1 142 ? 10.883 7.328 -20.876 1.00 90.81 142 SER A O 1
ATOM 1133 N N . LEU A 1 143 ? 11.583 5.787 -22.347 1.00 89.25 143 LEU A N 1
ATOM 1134 C CA . LEU A 1 143 ? 12.902 6.413 -22.511 1.00 89.25 143 LEU A CA 1
ATOM 1135 C C . LEU A 1 143 ? 12.801 7.828 -23.124 1.00 89.25 143 LEU A C 1
ATOM 1137 O O . LEU A 1 143 ? 13.728 8.630 -22.990 1.00 89.25 143 LEU A O 1
ATOM 1141 N N . TRP A 1 144 ? 11.671 8.153 -23.763 1.00 92.19 144 TRP A N 1
ATOM 1142 C CA . TRP A 1 144 ? 11.339 9.504 -24.196 1.00 92.19 144 TRP A CA 1
ATOM 1143 C C . TRP A 1 144 ? 10.939 10.373 -22.996 1.00 92.19 144 TRP A C 1
ATOM 1145 O O . TRP A 1 144 ? 9.803 10.320 -22.532 1.00 92.19 144 TRP A O 1
ATOM 1155 N N . LYS A 1 145 ? 11.889 11.147 -22.455 1.00 89.50 145 LYS A N 1
ATOM 1156 C CA . LYS A 1 145 ? 11.708 11.905 -21.198 1.00 89.50 145 LYS A CA 1
ATOM 1157 C C . LYS A 1 145 ? 11.144 13.316 -21.360 1.00 89.50 145 LYS A C 1
ATOM 1159 O O . LYS A 1 145 ? 10.569 13.839 -20.415 1.00 89.50 145 LYS A O 1
ATOM 1164 N N . ASP A 1 146 ? 11.344 13.936 -22.516 1.00 90.38 146 ASP A N 1
ATOM 1165 C CA . ASP A 1 146 ? 10.980 15.331 -22.782 1.00 90.38 146 ASP A CA 1
ATOM 1166 C C . ASP A 1 146 ? 10.355 15.417 -24.176 1.00 90.38 146 ASP A C 1
ATOM 1168 O O . ASP A 1 146 ? 10.877 14.818 -25.115 1.00 90.38 146 ASP A O 1
ATOM 1172 N N . ALA A 1 147 ? 9.268 16.176 -24.327 1.00 87.25 147 ALA A N 1
ATOM 1173 C CA . ALA A 1 147 ? 8.588 16.380 -25.605 1.00 87.25 147 ALA A CA 1
ATOM 1174 C C . ALA A 1 147 ? 9.504 16.988 -26.686 1.00 87.25 147 ALA A C 1
ATOM 1176 O O . ALA A 1 147 ? 9.280 16.793 -27.879 1.00 87.25 147 ALA A O 1
ATOM 1177 N N . THR A 1 148 ? 10.549 17.708 -26.274 1.00 89.50 148 THR A N 1
ATOM 1178 C CA . THR A 1 148 ? 11.562 18.285 -27.166 1.00 89.50 148 THR A CA 1
ATOM 1179 C C . THR A 1 148 ? 12.641 17.285 -27.589 1.00 89.50 148 THR A C 1
ATOM 1181 O O . THR A 1 148 ? 13.404 17.564 -28.516 1.00 89.50 148 THR A O 1
ATOM 1184 N N . ALA A 1 149 ? 12.717 16.116 -26.943 1.00 90.12 149 ALA A N 1
ATOM 1185 C CA . ALA A 1 149 ? 13.712 15.104 -27.263 1.00 90.12 149 ALA A CA 1
ATOM 1186 C C . ALA A 1 149 ? 13.403 14.417 -28.609 1.00 90.12 149 ALA A C 1
ATOM 1188 O O . ALA A 1 149 ? 12.227 14.213 -28.934 1.00 90.12 149 ALA A O 1
ATOM 1189 N N . PRO A 1 150 ? 14.436 14.018 -29.379 1.00 90.69 150 PRO A N 1
ATOM 1190 C CA . PRO A 1 150 ? 14.261 13.273 -30.624 1.00 90.69 150 PRO A CA 1
ATOM 1191 C C . PRO A 1 150 ? 13.462 11.986 -30.401 1.00 90.69 150 PRO A C 1
ATOM 1193 O O . PRO A 1 150 ? 13.760 11.211 -29.493 1.00 90.69 150 PRO A O 1
ATOM 1196 N N . HIS A 1 151 ? 12.437 11.778 -31.223 1.00 91.25 151 HIS A N 1
ATOM 1197 C CA . HIS A 1 151 ? 11.501 10.655 -31.120 1.00 91.25 151 HIS A CA 1
ATOM 1198 C C . HIS A 1 151 ? 11.028 10.172 -32.500 1.00 91.25 151 HIS A C 1
ATOM 1200 O O . HIS A 1 151 ? 9.971 9.555 -32.633 1.00 91.25 151 HIS A O 1
ATOM 1206 N N . GLY A 1 152 ? 11.795 10.472 -33.553 1.00 92.75 152 GLY A N 1
ATOM 1207 C CA . GLY A 1 152 ? 11.481 10.019 -34.900 1.00 92.75 152 GLY A CA 1
ATOM 1208 C C . GLY A 1 152 ? 11.658 8.502 -35.055 1.00 92.75 152 GLY A C 1
ATOM 1209 O O . GLY A 1 152 ? 12.267 7.848 -34.206 1.00 92.75 152 GLY A O 1
ATOM 1210 N N . PRO A 1 153 ? 11.205 7.912 -36.177 1.00 92.88 153 PRO A N 1
ATOM 1211 C CA . PRO A 1 153 ? 11.321 6.469 -36.412 1.00 92.88 153 PRO A CA 1
ATOM 1212 C C . PRO A 1 153 ? 12.755 5.925 -36.297 1.00 92.88 153 PRO A C 1
ATOM 1214 O O . PRO A 1 153 ? 12.964 4.818 -35.805 1.00 92.88 153 PRO A O 1
ATOM 1217 N N . LEU A 1 154 ? 13.755 6.707 -36.721 1.00 95.12 154 LEU A N 1
ATOM 1218 C CA . LEU A 1 154 ? 15.166 6.331 -36.594 1.00 95.12 154 LEU A CA 1
ATOM 1219 C C . LEU A 1 154 ? 15.651 6.370 -35.140 1.00 95.12 154 LEU A C 1
ATOM 1221 O O . LEU A 1 154 ? 16.406 5.486 -34.741 1.00 95.12 154 LEU A O 1
ATOM 1225 N N . ASP A 1 155 ? 15.196 7.343 -34.349 1.00 94.19 155 ASP A N 1
ATOM 1226 C CA . ASP A 1 155 ? 15.544 7.459 -32.928 1.00 94.19 155 ASP A CA 1
ATOM 1227 C C . ASP A 1 155 ? 14.963 6.289 -32.132 1.00 94.19 155 ASP A C 1
ATOM 1229 O O . ASP A 1 155 ? 15.645 5.707 -31.291 1.00 94.19 155 ASP A O 1
ATOM 1233 N N . VAL A 1 156 ? 13.731 5.882 -32.456 1.00 93.56 156 VAL A N 1
ATOM 1234 C CA . VAL A 1 156 ? 13.098 4.687 -31.883 1.00 93.56 156 VAL A CA 1
ATOM 1235 C C . VAL A 1 156 ? 13.941 3.446 -32.178 1.00 93.56 156 VAL A C 1
ATOM 1237 O O . VAL A 1 156 ? 14.342 2.748 -31.247 1.00 93.56 156 VAL A O 1
ATOM 1240 N N . ILE A 1 157 ? 14.293 3.200 -33.444 1.00 94.00 157 ILE A N 1
ATOM 1241 C CA . ILE A 1 157 ? 15.125 2.046 -33.831 1.00 94.00 157 ILE A CA 1
ATOM 1242 C C . ILE A 1 157 ? 16.491 2.087 -33.129 1.00 94.00 157 ILE A C 1
ATOM 1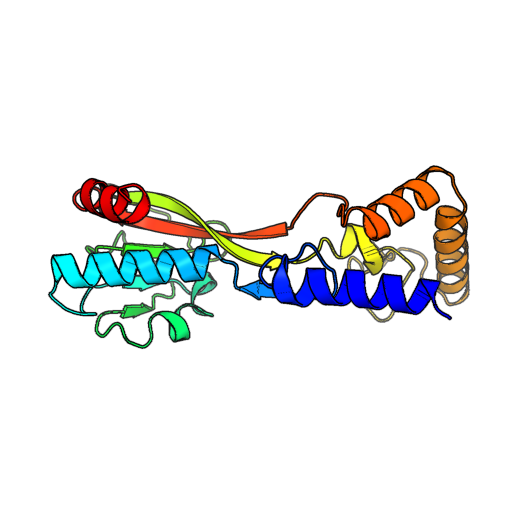244 O O . ILE A 1 157 ? 16.941 1.074 -32.588 1.00 94.00 157 ILE A O 1
ATOM 1248 N N . ALA A 1 158 ? 17.140 3.253 -33.099 1.00 94.12 158 ALA A N 1
ATOM 1249 C CA . ALA A 1 158 ? 18.420 3.433 -32.423 1.00 94.12 158 ALA A CA 1
ATOM 1250 C C . ALA A 1 158 ? 18.310 3.174 -30.912 1.00 94.12 158 ALA A C 1
ATOM 1252 O O . ALA A 1 158 ? 19.184 2.527 -30.335 1.00 94.12 158 ALA A O 1
ATOM 1253 N N . SER A 1 159 ? 17.224 3.618 -30.274 1.00 93.44 159 SER A N 1
ATOM 1254 C CA . SER A 1 159 ? 16.984 3.398 -28.846 1.00 93.44 159 SER A CA 1
ATOM 1255 C C . SER A 1 159 ? 16.842 1.914 -28.502 1.00 93.44 159 SER A C 1
ATOM 1257 O O . SER A 1 159 ? 17.467 1.456 -27.548 1.00 93.44 159 SER A O 1
ATOM 1259 N N . VAL A 1 160 ? 16.134 1.140 -29.333 1.00 91.31 160 VAL A N 1
ATOM 1260 C CA . VAL A 1 160 ? 16.028 -0.321 -29.189 1.00 91.31 160 VAL A CA 1
ATOM 1261 C C . VAL A 1 160 ? 17.403 -0.972 -29.340 1.00 91.31 160 VAL A C 1
ATOM 1263 O O . VAL A 1 160 ? 17.783 -1.814 -28.527 1.00 91.31 160 VAL A O 1
ATOM 1266 N N . GLY A 1 161 ? 18.177 -0.560 -30.350 1.00 92.94 161 GLY A N 1
ATOM 1267 C CA . GLY A 1 161 ? 19.538 -1.056 -30.565 1.00 92.94 161 GLY A CA 1
ATOM 1268 C C . GLY A 1 161 ? 20.455 -0.802 -29.365 1.00 92.94 161 GLY A C 1
ATOM 1269 O O . GLY A 1 161 ? 21.143 -1.716 -28.909 1.00 92.94 161 GLY A O 1
ATOM 1270 N N . ASN A 1 162 ? 20.410 0.407 -28.803 1.00 90.62 162 ASN A N 1
ATOM 1271 C CA . ASN A 1 162 ? 21.163 0.767 -27.602 1.00 90.62 162 ASN A CA 1
ATOM 1272 C C . ASN A 1 162 ? 20.716 -0.049 -26.382 1.00 90.62 162 ASN A C 1
ATOM 1274 O O . ASN A 1 162 ? 21.566 -0.579 -25.669 1.00 90.62 162 ASN A O 1
ATOM 1278 N N . GLY A 1 163 ? 19.405 -0.213 -26.176 1.00 86.38 163 GLY A N 1
ATOM 1279 C CA . GLY A 1 163 ? 18.859 -1.028 -25.089 1.00 86.38 163 GLY A CA 1
ATOM 1280 C C . GLY A 1 163 ? 19.320 -2.487 -25.157 1.00 86.38 163 GLY A C 1
ATOM 1281 O O . GLY A 1 163 ? 19.710 -3.064 -24.141 1.00 86.38 163 GLY A O 1
ATOM 1282 N N . LEU A 1 164 ? 19.359 -3.075 -26.358 1.00 87.62 164 LEU A N 1
ATOM 1283 C CA . LEU A 1 164 ? 19.901 -4.420 -26.578 1.00 87.62 164 LEU A CA 1
ATOM 1284 C C . LEU A 1 164 ? 21.414 -4.483 -26.342 1.00 87.62 164 LEU A C 1
ATOM 1286 O O . LEU A 1 164 ? 21.895 -5.428 -25.717 1.00 87.62 164 LEU A O 1
ATOM 1290 N N . ALA A 1 165 ? 22.169 -3.476 -26.787 1.00 90.75 165 ALA A N 1
ATOM 1291 C CA . ALA A 1 165 ? 23.609 -3.409 -26.553 1.00 90.75 165 ALA A CA 1
ATOM 1292 C C . ALA A 1 165 ? 23.944 -3.344 -25.052 1.00 90.75 165 ALA A C 1
ATOM 1294 O O . ALA A 1 165 ? 24.892 -3.995 -24.611 1.00 90.75 165 ALA A O 1
ATOM 1295 N N . THR A 1 166 ? 23.136 -2.649 -24.242 1.00 86.25 166 THR A N 1
ATOM 1296 C CA . THR A 1 166 ? 23.286 -2.636 -22.777 1.00 86.25 166 THR A CA 1
ATOM 1297 C C . THR A 1 166 ? 23.174 -4.037 -22.175 1.00 86.25 166 THR A C 1
ATOM 1299 O O . THR A 1 166 ? 23.934 -4.361 -21.264 1.00 86.25 166 THR A O 1
ATOM 1302 N N . GLN A 1 167 ? 22.310 -4.909 -22.705 1.00 85.94 167 GLN A N 1
ATOM 1303 C CA . GLN A 1 167 ? 22.178 -6.292 -22.216 1.00 85.94 167 GLN A CA 1
ATOM 1304 C C . GLN A 1 167 ? 23.407 -7.161 -22.511 1.00 85.94 167 GLN A C 1
ATOM 1306 O O . GLN A 1 167 ? 23.617 -8.178 -21.853 1.00 85.94 167 GLN A O 1
ATOM 1311 N N . LEU A 1 168 ? 24.240 -6.765 -23.476 1.00 90.19 168 LEU A N 1
ATOM 1312 C CA . LEU A 1 168 ? 25.488 -7.458 -23.800 1.00 90.19 168 LEU A CA 1
ATOM 1313 C C . LEU A 1 168 ? 26.656 -7.034 -22.900 1.00 90.19 168 LEU A C 1
ATOM 1315 O O . LEU A 1 168 ? 27.691 -7.699 -22.898 1.00 90.19 168 LEU A O 1
ATOM 1319 N N . THR A 1 169 ? 26.504 -5.956 -22.128 1.00 93.56 169 THR A N 1
ATOM 1320 C CA . THR A 1 169 ? 27.507 -5.536 -21.142 1.00 93.56 169 THR A CA 1
ATOM 1321 C C . THR A 1 169 ? 27.534 -6.483 -19.941 1.00 93.56 169 THR A C 1
ATOM 1323 O O . THR A 1 169 ? 26.544 -7.145 -19.628 1.00 93.56 169 THR A O 1
ATOM 1326 N N . SER A 1 170 ? 28.659 -6.527 -19.223 1.00 93.50 170 SER A N 1
ATOM 1327 C CA . SER A 1 170 ? 28.783 -7.319 -17.992 1.00 93.50 170 SER A CA 1
ATOM 1328 C C . SER A 1 170 ? 27.755 -6.908 -16.933 1.00 93.50 170 SER A C 1
ATOM 1330 O O . SER A 1 170 ? 27.186 -7.769 -16.267 1.00 93.50 170 SER A O 1
ATOM 1332 N N . GLU A 1 171 ? 27.478 -5.609 -16.808 1.00 90.25 171 GLU A N 1
ATOM 1333 C CA . GLU A 1 171 ? 26.463 -5.075 -15.898 1.00 90.25 171 GLU A CA 1
ATOM 1334 C C . GLU A 1 171 ? 25.054 -5.538 -16.292 1.00 90.25 171 GLU A C 1
ATOM 1336 O O . GLU A 1 171 ? 24.322 -6.064 -15.452 1.00 90.25 171 GLU A O 1
ATOM 1341 N N . GLY A 1 172 ? 24.694 -5.425 -17.575 1.00 88.50 172 GLY A N 1
ATOM 1342 C CA . GLY A 1 172 ? 23.410 -5.903 -18.095 1.00 88.50 172 GLY A CA 1
ATOM 1343 C C . GLY A 1 172 ? 23.208 -7.402 -17.868 1.00 88.50 172 GLY A C 1
ATOM 1344 O O . GLY A 1 172 ? 22.166 -7.821 -17.365 1.00 88.50 172 GLY A O 1
ATOM 1345 N N . GLN A 1 173 ? 24.238 -8.210 -18.130 1.00 91.38 173 GLN A N 1
ATOM 1346 C CA . GLN A 1 173 ? 24.204 -9.656 -17.894 1.00 91.38 173 GLN A CA 1
ATOM 1347 C C . GLN A 1 173 ? 24.060 -10.006 -16.408 1.00 91.38 173 GLN A C 1
ATOM 1349 O O . GLN A 1 173 ? 23.250 -10.865 -16.056 1.00 91.38 173 GLN A O 1
ATOM 1354 N N . GLN A 1 174 ? 24.805 -9.336 -15.522 1.00 92.00 174 GLN A N 1
ATOM 1355 C CA . GLN A 1 174 ? 24.678 -9.537 -14.074 1.00 92.00 174 GLN A CA 1
ATOM 1356 C C . GLN A 1 174 ? 23.284 -9.164 -13.579 1.00 92.00 174 GLN A C 1
ATOM 1358 O O . GLN A 1 174 ? 22.695 -9.887 -12.774 1.00 92.00 174 GLN A O 1
ATOM 1363 N N . ARG A 1 175 ? 22.740 -8.057 -14.081 1.00 88.44 175 ARG A N 1
ATOM 1364 C CA . ARG A 1 175 ? 21.393 -7.607 -13.753 1.00 88.44 175 ARG A CA 1
ATOM 1365 C C . ARG A 1 175 ? 20.337 -8.612 -14.217 1.00 88.44 175 ARG A C 1
ATOM 1367 O O . ARG A 1 175 ? 19.478 -8.989 -13.423 1.00 88.44 175 ARG A O 1
ATOM 1374 N N . ALA A 1 176 ? 20.422 -9.087 -15.458 1.00 87.31 176 ALA A N 1
ATOM 1375 C CA . ALA A 1 176 ? 19.520 -10.109 -15.984 1.00 87.31 176 ALA A CA 1
ATOM 1376 C C . ALA A 1 176 ? 19.604 -11.405 -15.162 1.00 87.31 176 ALA A C 1
ATOM 1378 O O . ALA A 1 176 ? 18.577 -11.960 -14.772 1.00 87.31 176 ALA A O 1
ATOM 1379 N N . TYR A 1 177 ? 20.818 -11.847 -14.823 1.00 88.81 177 TYR A N 1
ATOM 1380 C CA . TYR A 1 177 ? 21.033 -13.017 -13.974 1.00 88.81 177 TYR A CA 1
ATOM 1381 C C . TYR A 1 177 ? 20.388 -12.849 -12.594 1.00 88.81 177 TYR A C 1
ATOM 1383 O O . TYR A 1 177 ? 19.696 -13.751 -12.130 1.00 88.81 177 TYR A O 1
ATOM 1391 N N . ARG A 1 178 ? 20.548 -11.686 -11.953 1.00 89.81 178 ARG A N 1
ATOM 1392 C CA . ARG A 1 178 ? 19.947 -11.395 -10.643 1.00 89.81 178 ARG A CA 1
ATOM 1393 C C . ARG A 1 178 ? 18.420 -11.385 -10.675 1.00 89.81 178 ARG A C 1
ATOM 1395 O O . ARG A 1 178 ? 17.792 -11.972 -9.797 1.00 89.81 178 ARG A O 1
ATOM 1402 N N . ILE A 1 179 ? 17.820 -10.804 -11.712 1.00 86.75 179 ILE A N 1
ATOM 1403 C CA . ILE A 1 179 ? 16.361 -10.806 -11.889 1.00 86.75 179 ILE A CA 1
ATOM 1404 C C . ILE A 1 179 ? 15.842 -12.231 -12.124 1.00 86.75 179 ILE A C 1
ATOM 1406 O O . ILE A 1 179 ? 14.839 -12.627 -11.535 1.00 86.75 179 ILE A O 1
ATOM 1410 N N . VAL A 1 180 ? 16.513 -13.027 -12.961 1.00 84.81 180 VAL A N 1
ATOM 1411 C CA . VAL A 1 180 ? 16.062 -14.392 -13.280 1.00 84.81 180 VAL A CA 1
ATOM 1412 C C . VAL A 1 180 ? 16.275 -15.344 -12.104 1.00 84.81 180 VAL A C 1
ATOM 1414 O O . VAL A 1 180 ? 15.373 -16.110 -11.783 1.00 84.81 180 VAL A O 1
ATOM 1417 N N . MET A 1 181 ? 17.439 -15.303 -11.454 1.00 85.44 181 MET A N 1
ATOM 1418 C CA . MET A 1 181 ? 17.817 -16.288 -10.435 1.00 85.44 181 MET A CA 1
ATOM 1419 C C . MET A 1 181 ? 17.393 -15.904 -9.020 1.00 85.44 181 MET A C 1
ATOM 1421 O O . MET A 1 181 ? 17.080 -16.788 -8.225 1.00 85.44 181 MET A O 1
ATOM 1425 N N . TYR A 1 182 ? 17.391 -14.610 -8.695 1.00 86.00 182 TYR A N 1
ATOM 1426 C CA . TYR A 1 182 ? 17.140 -14.122 -7.335 1.00 86.00 182 TYR A CA 1
ATOM 1427 C C . TYR A 1 182 ? 15.901 -13.238 -7.215 1.00 86.00 182 TYR A C 1
ATOM 1429 O O . TYR A 1 182 ? 15.574 -12.845 -6.098 1.00 86.00 182 TYR A O 1
ATOM 1437 N N . ARG A 1 183 ? 15.217 -12.920 -8.326 1.00 84.81 183 ARG A N 1
ATOM 1438 C CA . ARG A 1 183 ? 14.097 -11.960 -8.343 1.00 84.81 183 ARG A CA 1
ATOM 1439 C C . ARG A 1 183 ? 14.470 -10.616 -7.710 1.00 84.81 183 ARG A C 1
ATOM 1441 O O . ARG A 1 183 ? 13.652 -9.936 -7.101 1.00 84.81 183 ARG A O 1
ATOM 1448 N N . GLU A 1 184 ? 15.737 -10.233 -7.846 1.00 88.44 184 GLU A N 1
ATOM 1449 C CA . GLU A 1 184 ? 16.237 -8.984 -7.290 1.00 88.44 184 GLU A CA 1
ATOM 1450 C C . GLU A 1 184 ? 15.817 -7.828 -8.201 1.00 88.44 184 GLU A C 1
ATOM 1452 O O . GLU A 1 184 ? 16.335 -7.662 -9.309 1.00 88.44 184 GLU A O 1
ATOM 1457 N N . LEU A 1 185 ? 14.840 -7.048 -7.738 1.00 85.62 185 LEU A N 1
ATOM 1458 C CA . LEU A 1 185 ? 14.322 -5.904 -8.473 1.00 85.62 185 LEU A CA 1
ATOM 1459 C C . LEU A 1 185 ? 15.216 -4.676 -8.241 1.00 85.62 185 LEU A C 1
ATOM 1461 O O . LEU A 1 185 ? 15.537 -4.352 -7.092 1.00 85.62 185 LEU A O 1
ATOM 1465 N N . PRO A 1 186 ? 15.609 -3.955 -9.305 1.00 79.06 186 PRO A N 1
ATOM 1466 C CA . PRO A 1 186 ? 16.392 -2.739 -9.157 1.00 79.06 186 PRO A CA 1
ATOM 1467 C C . PRO A 1 186 ? 15.554 -1.663 -8.458 1.00 79.06 186 PRO A C 1
ATOM 1469 O O . PRO A 1 186 ? 14.513 -1.262 -8.969 1.00 79.06 186 PRO A O 1
ATOM 1472 N N . GLY A 1 187 ? 16.028 -1.188 -7.305 1.00 76.19 187 GLY A N 1
ATOM 1473 C CA . GLY A 1 187 ? 15.316 -0.211 -6.472 1.00 76.19 187 GLY A CA 1
ATOM 1474 C C . GLY A 1 187 ? 14.439 -0.819 -5.372 1.00 76.19 187 GLY A C 1
ATOM 1475 O O . GLY A 1 187 ? 13.915 -0.069 -4.556 1.00 76.19 187 GLY A O 1
ATOM 1476 N N . GLY A 1 188 ? 14.337 -2.151 -5.294 1.00 82.06 188 GLY A N 1
ATOM 1477 C CA . GLY A 1 188 ? 13.504 -2.840 -4.310 1.00 82.06 188 GLY A CA 1
ATOM 1478 C C . GLY A 1 188 ? 12.036 -2.947 -4.726 1.00 82.06 188 GLY A C 1
ATOM 1479 O O . GLY A 1 188 ? 11.682 -2.752 -5.887 1.00 82.06 188 GLY A O 1
ATOM 1480 N N . LEU A 1 189 ? 11.187 -3.325 -3.769 1.00 79.06 189 LEU A N 1
ATOM 1481 C CA . LEU A 1 189 ? 9.739 -3.366 -3.962 1.00 79.06 189 LEU A CA 1
ATOM 1482 C C . LEU A 1 189 ? 9.165 -1.971 -3.747 1.00 79.06 189 LEU A C 1
ATOM 1484 O O . LEU A 1 189 ? 9.394 -1.372 -2.696 1.00 79.06 189 LEU A O 1
ATOM 1488 N N . ASN A 1 190 ? 8.370 -1.492 -4.699 1.00 80.62 190 ASN A N 1
ATOM 1489 C CA . ASN A 1 190 ? 7.607 -0.276 -4.491 1.00 80.62 190 ASN A CA 1
ATOM 1490 C C . ASN A 1 190 ? 6.271 -0.649 -3.844 1.00 80.62 190 ASN A C 1
ATOM 1492 O O . ASN A 1 190 ? 5.521 -1.483 -4.350 1.00 80.62 190 ASN A O 1
ATOM 1496 N N . GLY A 1 191 ? 5.985 -0.053 -2.693 1.00 85.00 191 GLY A N 1
ATOM 1497 C CA . GLY A 1 191 ? 4.718 -0.215 -1.994 1.00 85.00 191 GLY A CA 1
ATOM 1498 C C . GLY A 1 191 ? 3.921 1.077 -2.047 1.00 85.00 191 GLY A C 1
ATOM 1499 O O . GLY A 1 191 ? 4.500 2.159 -2.044 1.00 85.00 191 GLY A O 1
ATOM 1500 N N . TYR A 1 192 ? 2.598 0.965 -2.069 1.00 87.19 192 TYR A N 1
ATOM 1501 C CA . TYR A 1 192 ? 1.712 2.082 -1.764 1.00 87.19 192 TYR A CA 1
ATOM 1502 C C . TYR A 1 192 ? 1.455 2.087 -0.252 1.00 87.19 192 TYR A C 1
ATOM 1504 O O . TYR A 1 192 ? 0.664 1.257 0.210 1.00 87.19 192 TYR A O 1
ATOM 1512 N N . PRO A 1 193 ? 2.149 2.918 0.545 1.00 88.62 193 PRO A N 1
ATOM 1513 C CA . PRO A 1 193 ? 1.939 2.936 1.982 1.00 88.62 193 PRO A CA 1
ATOM 1514 C C . PRO A 1 193 ? 0.593 3.578 2.322 1.00 88.62 193 PRO A C 1
ATOM 1516 O O . PRO A 1 193 ? 0.111 4.469 1.629 1.00 88.62 193 PRO A O 1
ATOM 1519 N N . TYR A 1 194 ? 0.007 3.143 3.426 1.00 89.75 194 TYR A N 1
ATOM 1520 C CA . TYR A 1 194 ? -1.102 3.815 4.084 1.00 89.75 194 TYR A CA 1
ATOM 1521 C C . TYR A 1 194 ? -0.920 3.706 5.595 1.00 89.75 194 TYR A C 1
ATOM 1523 O O . TYR A 1 194 ? -0.210 2.830 6.094 1.00 89.75 194 TYR A O 1
ATOM 1531 N N . THR A 1 195 ? -1.548 4.610 6.329 1.00 90.44 195 THR A N 1
ATOM 1532 C CA . THR A 1 195 ? -1.407 4.711 7.775 1.00 90.44 195 THR A CA 1
ATOM 1533 C C . THR A 1 195 ? -2.717 4.341 8.448 1.00 90.44 195 THR A C 1
ATOM 1535 O O . THR A 1 195 ? -3.788 4.831 8.088 1.00 90.44 195 THR A O 1
ATOM 1538 N N . VAL A 1 196 ? -2.618 3.475 9.448 1.00 92.38 196 VAL A N 1
ATOM 1539 C CA . VAL A 1 196 ? -3.701 3.147 10.367 1.00 92.38 196 VAL A CA 1
ATOM 1540 C C . VAL A 1 196 ? -3.426 3.868 11.676 1.00 92.38 196 VAL A C 1
ATOM 1542 O O . VAL A 1 196 ? -2.401 3.654 12.319 1.00 92.38 196 VAL A O 1
ATOM 1545 N N . TYR A 1 197 ? -4.345 4.733 12.063 1.00 91.62 197 TYR A N 1
ATOM 1546 C CA . TYR A 1 197 ? -4.347 5.444 13.327 1.00 91.62 197 TYR A CA 1
ATOM 1547 C C . TYR A 1 197 ? -5.202 4.668 14.310 1.00 91.62 197 TYR A C 1
ATOM 1549 O O . TYR A 1 197 ? -6.406 4.514 14.103 1.00 91.62 197 TYR A O 1
ATOM 1557 N N . VAL A 1 198 ? -4.578 4.202 15.387 1.00 94.12 198 VAL A N 1
ATOM 1558 C CA . VAL A 1 198 ? -5.267 3.535 16.494 1.00 94.12 198 VAL A CA 1
ATOM 1559 C C . VAL A 1 198 ? -5.334 4.496 17.669 1.00 94.12 198 VAL A C 1
ATOM 1561 O O . VAL A 1 198 ? -4.321 5.105 18.024 1.00 94.12 198 VAL A O 1
ATOM 1564 N N . ARG A 1 199 ? -6.516 4.652 18.266 1.00 93.69 199 ARG A N 1
ATOM 1565 C CA . ARG A 1 199 ? -6.698 5.521 19.433 1.00 93.69 199 ARG A CA 1
ATOM 1566 C C . ARG A 1 199 ? -5.847 5.018 20.610 1.00 93.69 199 ARG A C 1
ATOM 1568 O O . ARG A 1 199 ? -5.758 3.817 20.859 1.00 93.69 199 ARG A O 1
ATOM 1575 N N . ASN A 1 200 ? -5.182 5.925 21.319 1.00 94.50 200 ASN A N 1
ATOM 1576 C CA . ASN A 1 200 ? -4.128 5.600 22.287 1.00 94.50 200 ASN A CA 1
ATOM 1577 C C . ASN A 1 200 ? -4.614 4.770 23.486 1.00 94.50 200 ASN A C 1
ATOM 1579 O O . ASN A 1 200 ? -3.837 3.998 24.040 1.00 94.50 200 ASN A O 1
ATOM 1583 N N . ASP A 1 201 ? -5.881 4.904 23.879 1.00 95.12 201 ASP A N 1
ATOM 1584 C CA . ASP A 1 201 ? -6.526 4.078 24.909 1.00 95.12 201 ASP A CA 1
ATOM 1585 C C . ASP A 1 201 ? -6.672 2.610 24.479 1.00 95.12 201 ASP A C 1
ATOM 1587 O O . ASP A 1 201 ? -6.619 1.714 25.318 1.00 95.12 201 ASP A O 1
ATOM 1591 N N . LEU A 1 202 ? -6.807 2.360 23.175 1.00 95.88 202 LEU A N 1
ATOM 1592 C CA . LEU A 1 202 ? -6.952 1.025 22.591 1.00 95.88 202 LEU A CA 1
ATOM 1593 C C . LEU A 1 202 ? -5.620 0.416 22.148 1.00 95.88 202 LEU A C 1
ATOM 1595 O O . LEU A 1 202 ? -5.554 -0.784 21.887 1.00 95.88 202 LEU A O 1
ATOM 1599 N N . LEU A 1 203 ? -4.555 1.217 22.075 1.00 95.00 203 LEU A N 1
ATOM 1600 C CA . LEU A 1 203 ? -3.244 0.776 21.607 1.00 95.00 203 LEU A CA 1
ATOM 1601 C C . LEU A 1 203 ? -2.684 -0.435 22.382 1.00 95.00 203 LEU A C 1
ATOM 1603 O O . LEU A 1 203 ? -2.154 -1.330 21.723 1.00 95.00 203 LEU A O 1
ATOM 1607 N N . PRO A 1 204 ? -2.790 -0.529 23.727 1.00 96.44 204 PRO A N 1
ATOM 1608 C CA . PRO A 1 204 ? -2.319 -1.712 24.449 1.00 96.44 204 PRO A CA 1
ATOM 1609 C C . PRO A 1 204 ? -3.027 -2.995 24.002 1.00 96.44 204 PRO A C 1
ATOM 1611 O O . PRO A 1 204 ? -2.353 -3.973 23.691 1.00 96.44 204 PRO A O 1
ATOM 1614 N N . LEU A 1 205 ? -4.359 -2.959 23.886 1.00 96.44 205 LEU A N 1
ATOM 1615 C CA . LEU A 1 205 ? -5.166 -4.092 23.425 1.00 96.44 205 LEU A CA 1
ATOM 1616 C C . LEU A 1 205 ? -4.851 -4.445 21.967 1.00 96.44 205 LEU A C 1
ATOM 1618 O O . LEU A 1 205 ? -4.672 -5.609 21.628 1.00 96.44 205 LEU A O 1
ATOM 1622 N N . TYR A 1 206 ? -4.735 -3.438 21.100 1.00 96.06 206 TYR A N 1
ATOM 1623 C CA . TYR A 1 206 ? -4.379 -3.654 19.700 1.00 96.06 206 TYR A CA 1
ATOM 1624 C C . TYR A 1 206 ? -2.997 -4.309 19.550 1.00 96.06 206 TYR A C 1
ATOM 1626 O O . TYR A 1 206 ? -2.821 -5.222 18.747 1.00 96.06 206 TYR A O 1
ATOM 1634 N N . ASN A 1 207 ? -2.014 -3.874 20.342 1.00 95.62 207 ASN A N 1
ATOM 1635 C CA . ASN A 1 207 ? -0.679 -4.466 20.335 1.00 95.62 207 ASN A CA 1
ATOM 1636 C C . ASN A 1 207 ? -0.673 -5.892 20.898 1.00 95.62 207 ASN A C 1
ATOM 1638 O O . ASN A 1 207 ? 0.080 -6.721 20.398 1.00 95.62 207 ASN A O 1
ATOM 1642 N N . GLU A 1 208 ? -1.497 -6.191 21.903 1.00 96.19 208 GLU A N 1
ATOM 1643 C CA . GLU A 1 208 ? -1.672 -7.556 22.407 1.00 96.19 208 GLU A CA 1
ATOM 1644 C C . GLU A 1 208 ? -2.265 -8.474 21.333 1.00 96.19 208 GLU A C 1
ATOM 1646 O O . GLU A 1 208 ? -1.715 -9.538 21.075 1.00 96.19 208 GLU A O 1
ATOM 1651 N N . ILE A 1 209 ? -3.310 -8.033 20.628 1.00 95.12 209 ILE A N 1
ATOM 1652 C CA . ILE A 1 209 ? -3.901 -8.780 19.505 1.00 95.12 209 ILE A CA 1
ATOM 1653 C C . ILE A 1 209 ? -2.856 -9.055 18.416 1.00 95.12 209 ILE A C 1
ATOM 1655 O O . ILE A 1 209 ? -2.773 -10.160 17.883 1.00 95.12 209 ILE A O 1
ATOM 1659 N N . ARG A 1 210 ? -2.047 -8.046 18.085 1.00 91.69 210 ARG A N 1
ATOM 1660 C CA . ARG A 1 210 ? -1.098 -8.115 16.970 1.00 91.69 210 ARG A CA 1
ATOM 1661 C C . ARG A 1 210 ? 0.185 -8.884 17.291 1.00 91.69 210 ARG A C 1
ATOM 1663 O O . ARG A 1 210 ? 0.745 -9.520 16.403 1.00 91.69 210 ARG A O 1
ATOM 1670 N N . TYR A 1 211 ? 0.687 -8.782 18.521 1.00 92.69 211 TYR A N 1
ATOM 1671 C CA . TYR A 1 211 ? 2.019 -9.273 18.903 1.00 92.69 211 TYR A CA 1
ATOM 1672 C C . TYR A 1 211 ? 2.014 -10.265 20.074 1.00 92.69 211 TYR A C 1
ATOM 1674 O O . TYR A 1 211 ? 3.073 -10.770 20.434 1.00 92.69 211 TYR A O 1
ATOM 1682 N N . GLY A 1 212 ? 0.865 -10.508 20.706 1.00 82.06 212 GLY A N 1
ATOM 1683 C CA . GLY A 1 212 ? 0.734 -11.328 21.914 1.00 82.06 212 GLY A CA 1
ATOM 1684 C C . GLY A 1 212 ? 0.551 -12.829 21.674 1.00 82.06 212 GLY A C 1
ATOM 1685 O O . GLY A 1 212 ? 0.352 -13.557 22.647 1.00 82.06 212 GLY A O 1
ATOM 1686 N N . ALA A 1 213 ? 0.610 -13.286 20.419 1.00 56.59 213 ALA A N 1
ATOM 1687 C CA . ALA A 1 213 ? 0.504 -14.694 20.027 1.00 56.59 213 ALA A CA 1
ATOM 1688 C C 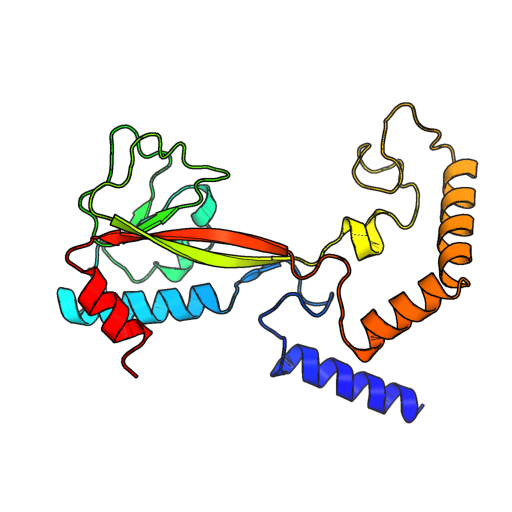. ALA A 1 213 ? 1.873 -15.371 19.856 1.00 56.59 213 ALA A C 1
ATOM 1690 O O . ALA A 1 213 ? 2.777 -14.749 19.252 1.00 56.59 213 ALA A O 1
#

Sequence (213 aa):
FIGLTLLQVHMAWRVSYLEGDTARDMLIYNTTSPDVTQLMSDLGQLSAELTGGKELEIMYDSCTSWPMQWYLRDFSRKRFFASLGDGPSDAPVVIANESECASLKASMEGYTPQTYILRWHEPEYQLYRNFAIAPELDAGQSLWKDATAPHGPLDVIASVGNGLATQLTSEGQQRAYRIVMYRELPGGLNGYPYTVYVRNDLLPLYNEIRYGA

Secondary structure (DSSP, 8-state):
-HHHHHHHHHHHHIIIIISTTSTTSTT--SEEPHHHHHHHHHHHHHHHHHHSSS---EEE-TTTHHHHHHHTTT-TTEEE-S--SSS--S-SEEEE-TTTT----S--TTEEEEEEEEEEE--HIIIIITSS--TTSPTTSSS--STTS--SHHHHHHHHHHHHHHHHSHHHHHHHHHHHHH---TT--EEEEEEEEEETTTHHHHHHHHH--

pLDDT: mean 87.22, std 10.03, range [49.34, 97.69]

Foldseek 3Di:
DVVVVVLVVVVVCCCPPPCVQAPLDVVDAFHFHVQLVLVLQLLQVLCCVVPVGLAQAEEEEPVPCVPCCVSSVRRPNYYYDPEPPDADDPGQKYKYACVPRYPNVDPNPQWDKDKDFGTWHAPCQQPPQALFQDPVDPACRHVRNDPPDDRDPVRRVVSNVVSVVCCVDPVNVVVVCCCSPPSDGVPDIDTDMMIMIGGNVCVVVSCCSNPVD